Protein 3UFI (pdb70)

B-factor: mean 42.84, std 18.12, range [11.5, 128.94]

Nearest PDB structures (foldseek):
  3ufi-assembly1_A  TM=1.002E+00  e=1.723E-44  Bacteroides ovatus ATCC 8483
  4k4k-assembly1_A  TM=6.662E-01  e=3.323E-13  Bacteroides uniformis ATCC 8492
  4k4k-assembly2_B  TM=6.699E-01  e=1.437E-12  Bacteroides uniformis ATCC 8492

Foldseek 3Di:
DDFFEWEFEFEFAQDPVVRDTDGFQQPDDQFAKKFKAFCDDVVDRDDCLNQQRGGFIWTRHHRRTTHGDDDDPDDSGRADPFTKTKMKMKPDGDDDGRAAPDDRQKAKFAAQVCQDPVVRRLFMWMFMDIRDGGRYYDYTRIFTWEKEEEAPPDDDAKWKKQPQGIWIAGRSPRQFAGDDTDRPDIHDIGGDPDDDTGFGDGTFAFDCMWIWDAVPDIAIDGHGGGIDTQKYHYWYYYCYVPHDIDDDIGGHDDDD

Radius of gyration: 21.35 Å; Cα contacts (8 Å, |Δi|>4): 625; chains: 1; bounding box: 55×63×35 Å

CATH classification: 2.60.40.2620 (+1 more: 2.60.40.2630)

Secondary structure (DSSP, 8-state):
-----EEEEEEEEEETTTTEEEEESS---TT-EEEEEEEEESS-TT-SHHHH-SSEEEEEEETTEEEE---SS---------SEEEEEEEES--S-TTS-STBTTEE----GGGGS---GGG--EEEEEEEEETTSEEEEEEE---B----TT------B-------EEETTT--EE-----TT---------S----B-----B-----EEE-----EEE-----B-TT-B-B--B---S---B----BS-----

Solvent-accessible surface area: 14240 Å² total

Sequence (256 aa):
RAYPIEIYGNINEVVNNVQETRAVVGAAWGSDDRIGVTVEADEDNATANAVDTYINIQYRNETGGSFRVVNEGSTDNNIRLGEGEFTLNNAYYPYQGANGTLPGTEGVIATISGADQTTDDQPQIDFLFAQATGVRRAESPVTFDDFSHTIILFATNNGATLNNVYLSLQLEGSFNVTTGEAVASGATPNSELSDIIAPAEGEETASIILFPQDPEVLLEVRNDETYTQYPVQNLESGHAYPYNVTFEENPATITAEIEDWIVED

Structure (mmCIF, N/CA/C/O backbone):
data_3UFI
#
_entry.id   3UFI
#
_cell.length_a   176.660
_cell.length_b   176.660
_cell.length_c   51.171
_cell.angle_alpha   90.000
_cell.angle_beta   90.000
_cell.angle_gamma   120.000
#
_symmetry.space_group_name_H-M   'P 63'
#
loop_
_entity.id
_entity.type
_entity.pdbx_description
1 polymer 'hypothetical protein BACOVA_04980'
2 non-polymer 'SULFATE ION'
3 non-polymer 'CHLORIDE ION'
4 water water
#
loop_
_atom_site.group_PDB
_atom_site.id
_atom_site.type_symbol
_atom_site.label_atom_id
_atom_site.label_alt_id
_atom_site.label_comp_id
_atom_site.label_asym_id
_atom_site.label_entity_id
_atom_site.label_seq_id
_atom_site.pdbx_PDB_ins_code
_atom_site.Cartn_x
_atom_site.Cartn_y
_atom_site.Cartn_z
_atom_site.occupancy
_atom_site.B_iso_or_equiv
_atom_site.auth_seq_id
_atom_site.auth_comp_id
_atom_site.auth_asym_id
_atom_site.auth_atom_id
_atom_site.pdbx_PDB_model_num
ATOM 1 N N . ARG A 1 10 ? 27.974 96.907 33.114 1.00 79.35 33 ARG A N 1
ATOM 2 C CA . ARG A 1 10 ? 27.260 95.718 32.646 1.00 78.44 33 ARG A CA 1
ATOM 3 C C . ARG A 1 10 ? 27.941 94.391 33.123 1.00 79.97 33 ARG A C 1
ATOM 4 O O . ARG A 1 10 ? 29.057 94.420 33.664 1.00 79.43 33 ARG A O 1
ATOM 12 N N . ALA A 1 11 ? 27.244 93.239 32.928 1.00 73.78 34 ALA A N 1
ATOM 13 C CA . ALA A 1 11 ? 27.739 91.911 33.299 1.00 71.45 34 ALA A CA 1
ATOM 14 C C . ALA A 1 11 ? 28.626 91.336 32.178 1.00 68.67 34 ALA A C 1
ATOM 15 O O . ALA A 1 11 ? 28.175 91.167 31.036 1.00 68.22 34 ALA A O 1
ATOM 17 N N . TYR A 1 12 ? 29.902 91.090 32.514 1.00 59.23 35 TYR A N 1
ATOM 18 C CA . TYR A 1 12 ? 30.905 90.552 31.595 1.00 55.52 35 TYR A CA 1
ATOM 19 C C . TYR A 1 12 ? 30.980 89.054 31.725 1.00 51.88 35 TYR A C 1
ATOM 20 O O . TYR A 1 12 ? 30.985 88.526 32.827 1.00 50.10 35 TYR A O 1
ATOM 40 N N . PRO A 1 14 ? 32.582 85.211 31.510 1.00 37.54 37 PRO A N 1
ATOM 41 C CA . PRO A 1 14 ? 33.916 84.708 31.869 1.00 35.86 37 PRO A CA 1
ATOM 42 C C . PRO A 1 14 ? 34.800 84.437 30.656 1.00 35.88 37 PRO A C 1
ATOM 43 O O . PRO A 1 14 ? 34.316 84.221 29.550 1.00 35.18 37 PRO A O 1
ATOM 47 N N . ILE A 1 15 ? 36.096 84.418 30.879 1.00 30.89 38 ILE A N 1
ATOM 48 C CA . ILE A 1 15 ? 37.036 83.948 29.868 1.00 29.91 38 ILE A CA 1
ATOM 49 C C . ILE A 1 15 ? 36.974 82.404 29.898 1.00 32.49 38 ILE A C 1
ATOM 50 O O . ILE A 1 15 ? 36.589 81.805 30.909 1.00 30.55 38 ILE A O 1
ATOM 55 N N . GLU A 1 16 ? 37.336 81.772 28.797 1.00 30.75 39 GLU A N 1
ATOM 56 C CA . GLU A 1 16 ? 37.330 80.318 28.697 1.00 30.81 39 GLU A CA 1
ATOM 57 C C . GLU A 1 16 ? 38.751 79.877 28.531 1.00 33.30 39 GLU A C 1
ATOM 58 O O . GLU A 1 16 ? 39.441 80.349 27.629 1.00 33.97 39 GLU A O 1
ATOM 64 N N . ILE A 1 17 ? 39.185 78.961 29.363 1.00 28.44 40 ILE A N 1
ATOM 65 C CA . ILE A 1 17 ? 40.581 78.561 29.404 1.00 26.16 40 ILE A CA 1
ATOM 66 C C . ILE A 1 17 ? 40.822 77.144 28.898 1.00 29.76 40 ILE A C 1
ATOM 67 O O . ILE A 1 17 ? 40.101 76.191 29.215 1.00 28.95 40 ILE A O 1
ATOM 72 N N . TYR A 1 18 ? 41.885 77.044 28.097 1.00 25.77 41 TYR A N 1
ATOM 73 C CA . TYR A 1 18 ? 42.449 75.829 27.567 1.00 23.61 41 TYR A CA 1
ATOM 74 C C . TYR A 1 18 ? 43.941 75.811 27.841 1.00 27.57 41 TYR A C 1
ATOM 75 O O . TYR A 1 18 ? 44.544 76.859 28.094 1.00 24.99 41 TYR A O 1
ATOM 84 N N . GLY A 1 19 ? 44.539 74.630 27.715 1.00 25.92 42 GLY A N 1
ATOM 85 C CA . GLY A 1 19 ? 45.964 74.464 27.916 1.00 24.86 42 GLY A CA 1
ATOM 86 C C . GLY A 1 19 ? 46.578 73.403 27.030 1.00 30.02 42 GLY A C 1
ATOM 87 O O . GLY A 1 19 ? 46.022 72.310 26.869 1.00 29.31 42 GLY A O 1
ATOM 88 N N . ASN A 1 20 ? 47.742 73.743 26.457 1.00 26.87 43 ASN A N 1
ATOM 89 C CA . ASN A 1 20 ? 48.635 72.837 25.721 1.00 26.84 43 ASN A CA 1
ATOM 90 C C . ASN A 1 20 ? 49.845 72.597 26.584 1.00 30.61 43 ASN A C 1
ATOM 91 O O . ASN A 1 20 ? 50.218 73.479 27.360 1.00 31.05 43 ASN A O 1
ATOM 96 N N . ILE A 1 21 ? 50.479 71.444 26.459 1.00 28.22 44 ILE A N 1
ATOM 97 C CA . ILE A 1 21 ? 51.756 71.187 27.140 1.00 27.17 44 ILE A CA 1
ATOM 98 C C . ILE A 1 21 ? 52.785 70.914 26.058 1.00 30.33 44 ILE A C 1
ATOM 99 O O . ILE A 1 21 ? 52.490 70.142 25.150 1.00 28.65 44 ILE A O 1
ATOM 104 N N . ASN A 1 22 ? 53.973 71.553 26.121 1.00 29.04 45 ASN A N 1
ATOM 105 C CA . ASN A 1 22 ? 55.026 71.273 25.126 1.00 29.66 45 ASN A CA 1
ATOM 106 C C . ASN A 1 22 ? 55.835 70.092 25.579 1.00 34.02 45 ASN A C 1
ATOM 107 O O . ASN A 1 22 ? 56.486 70.144 26.626 1.00 32.98 45 ASN A O 1
ATOM 112 N N . GLU A 1 23 ? 55.760 69.006 24.816 1.00 31.62 46 GLU A N 1
ATOM 113 C CA . GLU A 1 23 ? 56.488 67.792 25.147 1.00 30.94 46 GLU A CA 1
ATOM 114 C C . GLU A 1 23 ? 56.591 66.869 23.957 1.00 35.19 46 GLU A C 1
ATOM 115 O O . GLU A 1 23 ? 55.881 67.026 22.963 1.00 34.44 46 GLU A O 1
ATOM 121 N N . VAL A 1 24 ? 57.491 65.894 24.072 1.00 35.53 47 VAL A N 1
ATOM 122 C CA . VAL A 1 24 ? 57.706 64.887 23.040 1.00 37.08 47 VAL A CA 1
ATOM 123 C C . VAL A 1 24 ? 56.528 63.929 23.051 1.00 44.68 47 VAL A C 1
ATOM 124 O O . VAL A 1 24 ? 56.159 63.368 24.084 1.00 42.38 47 VAL A O 1
ATOM 128 N N . VAL A 1 25 ? 55.922 63.792 21.886 1.00 47.23 48 VAL A N 1
ATOM 129 C CA . VAL A 1 25 ? 54.850 62.849 21.611 1.00 50.21 48 VAL A CA 1
ATOM 130 C C . VAL A 1 25 ? 55.570 61.632 21.006 1.00 59.74 48 VAL A C 1
ATOM 131 O O . VAL A 1 25 ? 56.150 61.733 19.911 1.00 60.06 48 VAL A O 1
ATOM 135 N N . ASN A 1 26 ? 55.638 60.532 21.772 1.00 58.36 49 ASN A N 1
ATOM 136 C CA . ASN A 1 26 ? 56.398 59.335 21.400 1.00 60.10 49 ASN A CA 1
ATOM 137 C C . ASN A 1 26 ? 55.890 58.669 20.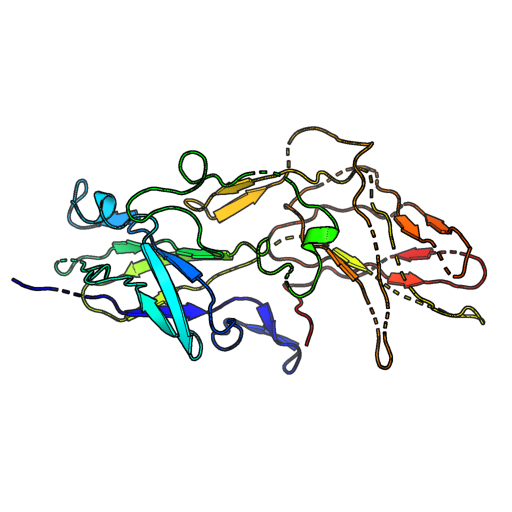104 1.00 66.72 49 ASN A C 1
ATOM 138 O O . ASN A 1 26 ? 56.722 58.250 19.289 1.00 67.11 49 ASN A O 1
ATOM 143 N N . ASN A 1 27 ? 54.551 58.632 19.885 1.00 6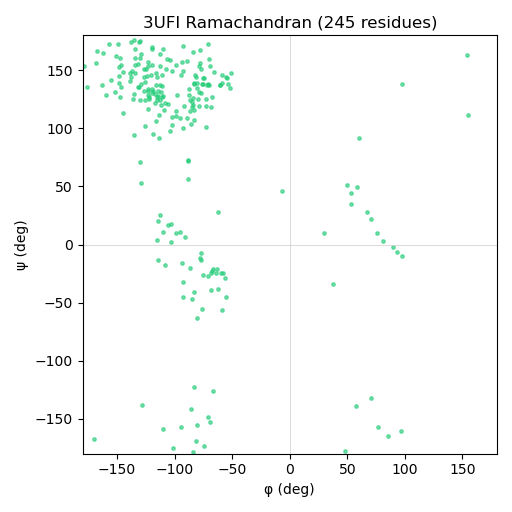3.71 50 ASN A N 1
ATOM 144 C CA . ASN A 1 27 ? 53.977 58.002 18.694 1.00 65.27 50 ASN A CA 1
ATOM 145 C C . ASN A 1 27 ? 54.342 58.755 17.373 1.00 69.17 50 ASN A C 1
ATOM 146 O O . ASN A 1 27 ? 54.294 58.133 16.311 1.00 70.83 50 ASN A O 1
ATOM 151 N N . VAL A 1 28 ? 54.733 60.055 17.442 1.00 63.02 51 VAL A N 1
ATOM 152 C CA . VAL A 1 28 ? 55.136 60.826 16.254 1.00 62.82 51 VAL A CA 1
ATOM 153 C C . VAL A 1 28 ? 56.632 61.207 16.327 1.00 65.13 51 VAL A C 1
ATOM 154 O O . VAL A 1 28 ? 57.197 61.618 15.310 1.00 65.81 51 VAL A O 1
ATOM 158 N N . GLN A 1 29 ? 57.263 61.053 17.511 1.00 60.01 52 GLN A N 1
ATOM 159 C CA . GLN A 1 29 ? 58.692 61.322 17.773 1.00 59.30 52 GLN A CA 1
ATOM 160 C C . GLN A 1 29 ? 59.049 62.785 17.449 1.00 59.88 52 GLN A C 1
ATOM 161 O O . GLN A 1 29 ? 60.022 63.072 16.742 1.00 60.84 52 GLN A O 1
ATOM 167 N N . GLU A 1 30 ? 58.241 63.703 17.980 1.00 52.22 53 GLU A N 1
ATOM 168 C CA . GLU A 1 30 ? 58.372 65.142 17.765 1.00 49.51 53 GLU A CA 1
ATOM 169 C C . GLU A 1 30 ? 57.904 65.944 18.979 1.00 43.72 53 GLU A C 1
ATOM 170 O O . GLU A 1 30 ? 56.931 65.552 19.631 1.00 40.08 53 GLU A O 1
ATOM 176 N N . THR A 1 31 ? 58.574 67.081 19.249 1.00 36.83 54 THR A N 1
ATOM 177 C CA . THR A 1 31 ? 58.171 68.000 20.305 1.00 35.66 54 THR A CA 1
ATOM 178 C C . THR A 1 31 ? 56.994 68.827 19.773 1.00 37.64 54 THR A C 1
ATOM 179 O O . THR A 1 31 ? 57.124 69.523 18.762 1.00 37.01 54 THR A O 1
ATOM 183 N N . ARG A 1 32 ? 55.845 68.708 20.442 1.00 31.87 55 ARG A N 1
ATOM 184 C CA . ARG A 1 32 ? 54.611 69.369 20.030 1.00 31.60 55 ARG A CA 1
ATOM 185 C C . ARG A 1 32 ? 53.893 70.028 21.194 1.00 34.06 55 ARG A C 1
ATOM 186 O O . ARG A 1 32 ? 54.116 69.652 22.350 1.00 31.13 55 ARG A O 1
ATOM 194 N N . ALA A 1 33 ? 52.991 70.986 20.878 1.00 31.41 56 ALA A N 1
ATOM 195 C CA . ALA A 1 33 ? 52.060 71.572 21.841 1.00 30.08 56 ALA A CA 1
ATOM 196 C C . ALA A 1 33 ? 50.921 70.580 21.831 1.00 33.59 56 ALA A C 1
ATOM 197 O O . ALA A 1 33 ? 50.371 70.304 20.761 1.00 33.35 56 ALA A O 1
ATOM 199 N N . VAL A 1 34 ? 50.621 69.973 22.972 1.00 30.14 57 VAL A N 1
ATOM 200 C CA A VAL A 1 34 ? 49.584 68.955 23.006 0.50 30.37 57 VAL A CA 1
ATOM 201 C CA B VAL A 1 34 ? 49.609 68.921 23.039 0.50 31.09 57 VAL A CA 1
ATOM 202 C C . VAL A 1 34 ? 48.645 69.189 24.202 1.00 34.88 57 VAL A C 1
ATOM 203 O O . VAL A 1 34 ? 49.076 69.431 25.338 1.00 32.93 57 VAL A O 1
ATOM 210 N N . GLY A 1 35 ? 47.359 69.171 23.897 1.00 35.62 58 GLY A N 1
ATOM 211 C CA . GLY A 1 35 ? 46.324 69.395 24.890 1.00 37.27 58 GLY A CA 1
ATOM 212 C C . GLY A 1 35 ? 45.628 68.130 25.326 1.00 47.13 58 GLY A C 1
ATOM 213 O O . GLY A 1 35 ? 44.707 68.197 26.134 1.00 49.07 58 GLY A O 1
ATOM 214 N N . ALA A 1 36 ? 46.047 66.973 24.805 1.00 46.14 59 ALA A N 1
ATOM 215 C CA . ALA A 1 36 ? 45.385 65.718 25.126 1.00 47.13 59 ALA A CA 1
ATOM 216 C C . ALA A 1 36 ? 46.212 64.857 26.100 1.00 52.51 59 ALA A C 1
ATOM 217 O O . ALA A 1 36 ? 45.877 63.693 26.303 1.00 55.40 59 ALA A O 1
ATOM 219 N N . ALA A 1 37 ? 47.210 65.459 26.782 1.00 46.46 60 ALA A N 1
ATOM 220 C CA . ALA A 1 37 ? 48.097 64.801 27.747 1.00 44.51 60 ALA A CA 1
ATOM 221 C C . ALA A 1 37 ? 47.891 65.296 29.205 1.00 45.46 60 ALA A C 1
ATOM 222 O O . ALA A 1 37 ? 48.830 65.239 30.004 1.00 45.71 60 ALA A O 1
ATOM 224 N N . TRP A 1 38 ? 46.697 65.812 29.543 1.00 37.44 61 TRP A N 1
ATOM 225 C CA . TRP A 1 38 ? 46.398 66.233 30.916 1.00 34.28 61 TRP A CA 1
ATOM 226 C C . TRP A 1 38 ? 45.760 65.066 31.647 1.00 39.12 61 TRP A C 1
ATOM 227 O O . TRP A 1 38 ? 45.022 64.299 31.022 1.00 39.82 61 TRP A O 1
ATOM 238 N N . GLY A 1 39 ? 45.973 64.978 32.958 1.00 35.49 62 GLY A N 1
ATOM 239 C CA . GLY A 1 39 ? 45.271 64.021 33.806 1.00 35.60 62 GLY A CA 1
ATOM 240 C C . GLY A 1 39 ? 43.875 64.571 34.043 1.00 42.59 62 GLY A C 1
ATOM 241 O O . GLY A 1 39 ? 43.686 65.796 34.055 1.00 41.68 62 GLY A O 1
ATOM 242 N N . SER A 1 40 ? 42.894 63.690 34.247 1.00 42.26 63 SER A N 1
ATOM 243 C CA . SER A 1 40 ? 41.488 64.058 34.429 1.00 44.98 63 SER A CA 1
ATOM 244 C C . SER A 1 40 ? 41.182 65.058 35.589 1.00 50.62 63 SER A C 1
ATOM 245 O O . SER A 1 40 ? 40.190 65.790 35.508 1.00 52.38 63 SER A O 1
ATOM 248 N N . ASP A 1 41 ? 41.971 65.079 36.651 1.00 43.87 64 ASP A N 1
ATOM 249 C CA . ASP A 1 41 ? 41.643 66.004 37.745 1.00 42.83 64 ASP A CA 1
ATOM 250 C C . ASP A 1 41 ? 42.739 67.089 37.905 1.00 41.09 64 ASP A C 1
ATOM 251 O O . ASP A 1 41 ? 42.847 67.683 38.974 1.00 41.53 64 ASP A O 1
ATOM 256 N N . ASP A 1 42 ? 43.561 67.327 36.858 1.00 31.81 65 ASP A N 1
ATOM 257 C CA . ASP A 1 42 ? 44.677 68.282 36.919 1.00 29.20 65 ASP A CA 1
ATOM 258 C C . ASP A 1 42 ? 44.192 69.701 37.211 1.00 30.44 65 ASP A C 1
ATOM 259 O O . ASP A 1 42 ? 43.190 70.150 36.655 1.00 26.92 65 ASP A O 1
ATOM 264 N N . ARG A 1 43 ? 44.922 70.385 38.096 1.00 27.53 66 ARG A N 1
ATOM 265 C CA . ARG A 1 43 ? 44.594 71.714 38.575 1.00 26.60 66 ARG A CA 1
ATOM 266 C C . ARG A 1 43 ? 45.667 72.709 38.245 1.00 28.92 66 ARG A C 1
ATOM 267 O O . ARG A 1 43 ? 46.842 72.469 38.502 1.00 26.57 66 ARG A O 1
ATOM 275 N N . ILE A 1 44 ? 45.244 73.878 37.736 1.00 26.40 67 ILE A N 1
ATOM 276 C CA . ILE A 1 44 ? 46.155 74.976 37.412 1.00 24.68 67 ILE A CA 1
ATOM 277 C C . ILE A 1 44 ? 45.727 76.239 38.189 1.00 28.75 67 ILE A C 1
ATOM 278 O O . ILE A 1 44 ? 44.572 76.355 38.587 1.00 27.89 67 ILE A O 1
ATOM 283 N N . GLY A 1 45 ? 46.667 77.152 38.396 1.00 26.63 68 GLY A N 1
ATOM 284 C CA . GLY A 1 45 ? 46.409 78.447 39.008 1.00 27.26 68 GLY A CA 1
ATOM 285 C C . GLY A 1 45 ? 46.583 79.499 37.942 1.00 30.42 68 GLY A C 1
ATOM 286 O O . GLY A 1 45 ? 47.591 79.473 37.247 1.00 29.17 68 GLY A O 1
ATOM 287 N N . VAL A 1 46 ? 45.585 80.375 37.749 1.00 27.53 69 VAL A N 1
ATOM 288 C CA . VAL A 1 46 ? 45.560 81.426 36.703 1.00 25.76 69 VAL A CA 1
ATOM 289 C C . VAL A 1 46 ? 45.580 82.822 37.359 1.00 30.96 69 VAL A C 1
ATOM 290 O O . VAL A 1 46 ? 44.791 83.120 38.259 1.00 28.41 69 VAL A O 1
ATOM 294 N N . THR A 1 47 ? 46.530 83.661 36.920 1.00 29.99 70 THR A N 1
ATOM 295 C CA . THR A 1 47 ? 46.716 85.005 37.434 1.00 29.77 70 THR A CA 1
ATOM 296 C C . THR A 1 47 ? 46.623 86.033 36.294 1.00 33.40 70 THR A C 1
ATOM 297 O O . THR A 1 47 ? 47.274 85.868 35.260 1.00 31.84 70 THR A O 1
ATOM 301 N N . VAL A 1 48 ? 45.870 87.117 36.532 1.00 30.60 71 VAL A N 1
ATOM 302 C CA . VAL A 1 48 ? 45.791 88.279 35.642 1.00 30.89 71 VAL A CA 1
ATOM 303 C C . VAL A 1 48 ? 46.960 89.170 36.056 1.00 38.17 71 VAL A C 1
ATOM 304 O O . VAL A 1 48 ? 46.951 89.740 37.148 1.00 36.21 71 VAL A O 1
ATOM 308 N N . GLU A 1 49 ? 48.017 89.155 35.238 1.00 40.05 72 GLU A N 1
ATOM 309 C CA . GLU A 1 49 ? 49.278 89.851 35.482 1.00 44.01 72 GLU A CA 1
ATOM 310 C C . GLU A 1 49 ? 49.148 91.340 35.206 1.00 54.34 72 GLU A C 1
ATOM 311 O O . GLU A 1 49 ? 49.433 92.156 36.079 1.00 56.37 72 GLU A O 1
ATOM 317 N N . ALA A 1 50 ? 48.721 91.680 33.995 1.00 53.92 73 ALA A N 1
ATOM 318 C CA . ALA A 1 50 ? 48.591 93.046 33.518 1.00 55.20 73 ALA A CA 1
ATOM 319 C C . ALA A 1 50 ? 47.316 93.250 32.737 1.00 60.16 73 ALA A C 1
ATOM 320 O O . ALA A 1 50 ? 46.854 92.355 32.035 1.00 55.53 73 ALA A O 1
ATOM 322 N N . ASP A 1 51 ? 46.752 94.452 32.916 1.00 62.50 74 ASP A N 1
ATOM 323 C CA . ASP A 1 51 ? 45.605 95.057 32.262 1.00 65.01 74 ASP A CA 1
ATOM 324 C C . ASP A 1 51 ? 46.210 96.250 31.542 1.00 74.90 74 ASP A C 1
ATOM 325 O O . ASP A 1 51 ? 46.665 97.191 32.200 1.00 74.72 74 ASP A O 1
ATOM 330 N N . GLU A 1 52 ? 46.331 96.166 30.207 1.00 76.27 75 GLU A N 1
ATOM 331 C CA . GLU A 1 52 ? 46.984 97.200 29.397 1.00 79.01 75 GLU A CA 1
ATOM 332 C C . GLU A 1 52 ? 46.204 98.529 29.367 1.00 88.58 75 GLU A C 1
ATOM 333 O O . GLU A 1 52 ? 46.822 99.573 29.152 1.00 89.52 75 GLU A O 1
ATOM 339 N N . ASP A 1 53 ? 44.882 98.502 29.626 1.00 88.31 76 ASP A N 1
ATOM 340 C CA . ASP A 1 53 ? 44.057 99.713 29.639 1.00 90.88 76 ASP A CA 1
ATOM 341 C C . ASP A 1 53 ? 44.103 100.425 31.011 1.00 99.59 76 ASP A C 1
ATOM 342 O O . ASP A 1 53 ? 44.285 101.646 31.048 1.00 100.55 76 ASP A O 1
ATOM 347 N N . ASN A 1 54 ? 43.947 99.671 32.123 1.00 98.33 77 ASN A N 1
ATOM 348 C CA . ASN A 1 54 ? 43.986 100.216 33.488 1.00 99.84 77 ASN A CA 1
ATOM 349 C C . ASN A 1 54 ? 45.218 99.666 34.227 1.00 106.32 77 ASN A C 1
ATOM 350 O O . ASN A 1 54 ? 45.286 98.467 34.511 1.00 105.15 77 ASN A O 1
ATOM 355 N N . ALA A 1 55 ? 46.196 100.545 34.519 1.00 105.70 78 ALA A N 1
ATOM 356 C CA . ALA A 1 55 ? 47.454 100.189 35.190 1.00 106.07 78 ALA A CA 1
ATOM 357 C C . ALA A 1 55 ? 47.264 99.769 36.669 1.00 110.63 78 ALA A C 1
ATOM 358 O O . ALA A 1 55 ? 48.113 99.040 37.200 1.00 110.25 78 ALA A O 1
ATOM 360 N N . THR A 1 56 ? 46.168 100.230 37.327 1.00 107.10 79 THR A N 1
ATOM 361 C CA . THR A 1 56 ? 45.858 99.938 38.740 1.00 106.39 79 THR A CA 1
ATOM 362 C C . THR A 1 56 ? 44.398 99.404 38.893 1.00 107.88 79 THR A C 1
ATOM 363 O O . THR A 1 56 ? 43.623 99.913 39.715 1.00 108.92 79 THR A O 1
ATOM 367 N N . ALA A 1 57 ? 44.045 98.359 38.114 1.00 100.27 80 ALA A N 1
ATOM 368 C CA . ALA A 1 57 ? 42.704 97.761 38.106 1.00 97.99 80 ALA A CA 1
ATOM 369 C C . ALA A 1 57 ? 42.489 96.710 39.221 1.00 96.80 80 ALA A C 1
ATOM 370 O O . ALA A 1 57 ? 43.450 96.242 39.846 1.00 95.62 80 ALA A O 1
ATOM 372 N N . ASN A 1 58 ? 41.199 96.347 39.446 1.00 89.58 81 ASN A N 1
ATOM 373 C CA . ASN A 1 58 ? 40.740 95.348 40.417 1.00 86.83 81 ASN A CA 1
ATOM 374 C C . ASN A 1 58 ? 41.006 93.909 39.925 1.00 83.38 81 ASN A C 1
ATOM 375 O O . ASN A 1 58 ? 41.145 93.016 40.759 1.00 83.04 81 ASN A O 1
ATOM 377 N N . ALA A 1 59 ? 41.084 93.688 38.585 1.00 73.72 82 ALA A N 1
ATOM 378 C CA . ALA A 1 59 ? 41.368 92.383 37.972 1.00 69.86 82 ALA A CA 1
ATOM 379 C C . ALA A 1 59 ? 42.723 91.835 38.443 1.00 68.78 82 ALA A C 1
ATOM 380 O O . ALA A 1 59 ? 42.776 90.749 39.023 1.00 65.47 82 ALA A O 1
ATOM 382 N N . VAL A 1 60 ? 43.801 92.626 38.240 1.00 64.66 83 VAL A N 1
ATOM 383 C CA . VAL A 1 60 ? 45.192 92.320 38.616 1.00 63.28 83 VAL A CA 1
ATOM 384 C C . VAL A 1 60 ? 45.273 92.058 40.155 1.00 63.19 83 VAL A C 1
ATOM 385 O O . VAL A 1 60 ? 46.140 91.298 40.584 1.00 62.09 83 VAL A O 1
ATOM 389 N N . ASP A 1 61 ? 44.320 92.614 40.952 1.00 57.15 84 ASP A N 1
ATOM 390 C CA . ASP A 1 61 ? 44.257 92.459 42.410 1.00 55.72 84 ASP A CA 1
ATOM 391 C C . ASP A 1 61 ? 43.375 91.285 42.887 1.00 52.83 84 ASP A C 1
ATOM 392 O O . ASP A 1 61 ? 43.670 90.735 43.943 1.00 52.33 84 ASP A O 1
ATOM 397 N N . THR A 1 62 ? 42.289 90.937 42.167 1.00 45.13 85 THR A N 1
ATOM 398 C CA . THR A 1 62 ? 41.352 89.869 42.569 1.00 43.04 85 THR A CA 1
ATOM 399 C C . THR A 1 62 ? 41.726 88.512 41.966 1.00 40.78 85 THR A C 1
ATOM 400 O O . THR A 1 62 ? 41.660 87.482 42.645 1.00 38.58 85 THR A O 1
ATOM 404 N N . TYR A 1 63 ? 42.045 88.523 40.665 1.00 34.63 86 TYR A N 1
ATOM 405 C CA . TYR A 1 63 ? 42.288 87.339 39.866 1.00 31.57 86 TYR A CA 1
ATOM 406 C C . TYR A 1 63 ? 43.753 86.923 39.924 1.00 34.85 86 TYR A C 1
ATOM 407 O O . TYR A 1 63 ? 44.525 87.065 38.967 1.00 32.90 86 TYR A O 1
ATOM 416 N N . ILE A 1 64 ? 44.112 86.398 41.097 1.00 30.30 87 ILE A N 1
ATOM 417 C CA . ILE 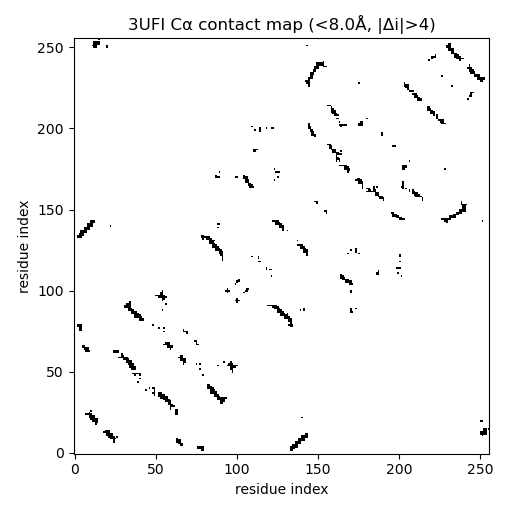A 1 64 ? 45.435 85.889 41.410 1.00 29.47 87 ILE A CA 1
ATOM 418 C C . ILE A 1 64 ? 45.296 84.432 41.850 1.00 31.80 87 ILE A C 1
ATOM 419 O O . ILE A 1 64 ? 44.479 84.159 42.721 1.00 32.51 87 ILE A O 1
ATOM 424 N N . ASN A 1 65 ? 46.070 83.499 41.248 1.00 27.39 88 ASN A N 1
ATOM 425 C CA . ASN A 1 65 ? 46.068 82.089 41.650 1.00 26.62 88 ASN A CA 1
ATOM 426 C C . ASN A 1 65 ? 44.623 81.517 41.742 1.00 28.67 88 ASN A C 1
ATOM 427 O O . ASN A 1 65 ? 44.240 80.914 42.739 1.00 26.14 88 ASN A O 1
ATOM 432 N N . ILE A 1 66 ? 43.840 81.704 40.688 1.00 26.80 89 ILE A N 1
ATOM 433 C CA . ILE A 1 66 ? 42.469 81.201 40.631 1.00 26.16 89 ILE A CA 1
ATOM 434 C C . ILE A 1 66 ? 42.565 79.764 40.170 1.00 28.91 89 ILE A C 1
ATOM 435 O O . ILE A 1 66 ? 43.166 79.518 39.139 1.00 27.25 89 ILE A O 1
ATOM 440 N N . GLN A 1 67 ? 41.982 78.822 40.928 1.00 26.87 90 GLN A N 1
ATOM 441 C CA . GLN A 1 67 ? 42.059 77.409 40.570 1.00 25.82 90 GLN A CA 1
ATOM 442 C C . GLN A 1 67 ? 41.070 77.033 39.458 1.00 28.66 90 GLN A C 1
ATOM 443 O O . GLN A 1 67 ? 39.901 77.368 39.542 1.00 27.69 90 GLN A O 1
ATOM 449 N N . TYR A 1 68 ? 41.574 76.328 38.435 1.00 25.61 91 TYR A N 1
ATOM 450 C CA . TYR A 1 68 ? 40.848 75.744 37.306 1.00 24.25 91 TYR A CA 1
ATOM 451 C C . TYR A 1 68 ? 41.166 74.248 37.289 1.00 29.01 91 TYR A C 1
ATOM 452 O O . TYR A 1 68 ? 42.259 73.844 37.683 1.00 26.04 91 TYR A O 1
ATOM 461 N N . ARG A 1 69 ? 40.190 73.427 36.904 1.00 28.67 92 ARG A N 1
ATOM 462 C CA . ARG A 1 69 ? 40.364 71.978 36.831 1.00 29.13 92 ARG A CA 1
ATOM 463 C C . ARG A 1 69 ? 40.229 71.530 35.376 1.00 33.04 92 ARG A C 1
ATOM 464 O O . ARG A 1 69 ? 39.373 72.034 34.661 1.00 31.90 92 ARG A O 1
ATOM 472 N N . ASN A 1 70 ? 41.013 70.531 34.965 1.00 31.75 93 ASN A N 1
ATOM 473 C CA . ASN A 1 70 ? 40.890 69.958 33.631 1.00 32.23 93 ASN A CA 1
ATOM 474 C C . ASN A 1 70 ? 39.563 69.202 33.532 1.00 38.66 93 ASN A C 1
ATOM 475 O O . ASN A 1 70 ? 39.328 68.309 34.328 1.00 39.05 93 ASN A O 1
ATOM 480 N N . GLU A 1 71 ? 38.669 69.625 32.626 1.00 37.71 94 GLU A N 1
ATOM 481 C CA . GLU A 1 71 ? 37.366 68.998 32.403 1.00 40.32 94 GLU A CA 1
ATOM 482 C C . GLU A 1 71 ? 37.575 67.772 31.511 1.00 50.22 94 GLU A C 1
ATOM 483 O O . GLU A 1 71 ? 37.389 66.640 31.954 1.00 50.95 94 GLU A O 1
ATOM 489 N N . THR A 1 72 ? 38.048 67.998 30.284 1.00 50.94 95 THR A N 1
ATOM 490 C CA . THR A 1 72 ? 38.381 66.955 29.299 1.00 51.74 95 THR A CA 1
ATOM 491 C C . THR A 1 72 ? 39.273 67.571 28.220 1.00 53.82 95 THR A C 1
ATOM 492 O O . THR A 1 72 ? 39.016 68.683 27.758 1.00 52.56 95 THR A O 1
ATOM 496 N N . GLY A 1 73 ? 40.302 66.839 27.832 1.00 50.19 96 GLY A N 1
ATOM 497 C CA . GLY A 1 73 ? 41.247 67.310 26.832 1.00 49.50 96 GLY A CA 1
ATOM 498 C C . GLY A 1 73 ? 42.063 68.412 27.443 1.00 50.17 96 GLY A C 1
ATOM 499 O O . GLY A 1 73 ? 42.520 68.265 28.565 1.00 50.37 96 GLY A O 1
ATOM 500 N N . GLY A 1 74 ? 42.221 69.524 26.748 1.00 44.23 97 GLY A N 1
ATOM 501 C CA . GLY A 1 74 ? 42.943 70.646 27.346 1.00 40.77 97 GLY A CA 1
ATOM 502 C C . GLY A 1 74 ? 42.002 71.736 27.811 1.00 35.30 97 GLY A C 1
ATOM 503 O O . GLY A 1 74 ? 42.420 72.867 27.984 1.00 31.23 97 GLY A O 1
ATOM 504 N N . SER A 1 75 ? 40.717 71.411 27.957 1.00 31.16 98 SER A N 1
ATOM 505 C CA . SER A 1 75 ? 39.672 72.328 28.370 1.00 30.99 98 SER A CA 1
ATOM 506 C C . SER A 1 75 ? 39.572 72.399 29.899 1.00 32.61 98 SER A C 1
ATOM 507 O O . SER A 1 75 ? 39.376 71.374 30.545 1.00 31.73 98 SER A O 1
ATOM 510 N N . PHE A 1 76 ? 39.677 73.611 30.464 1.00 28.65 99 PHE A N 1
ATOM 511 C CA . PHE A 1 76 ? 39.634 73.830 31.907 1.00 27.37 99 PHE A CA 1
ATOM 512 C C . PHE A 1 76 ? 38.375 74.544 32.330 1.00 33.24 99 PHE A C 1
ATOM 513 O O . PHE A 1 76 ? 37.857 75.397 31.608 1.00 34.21 99 PHE A O 1
ATOM 521 N N . ARG A 1 77 ? 37.882 74.204 33.518 1.00 29.33 100 ARG A N 1
ATOM 522 C CA . ARG A 1 77 ? 36.706 74.861 34.096 1.00 28.99 100 ARG A CA 1
ATOM 523 C C . ARG A 1 77 ? 37.080 75.354 35.457 1.00 30.89 100 ARG A C 1
ATOM 524 O O . ARG A 1 77 ? 37.798 74.660 36.164 1.00 31.49 100 ARG A O 1
ATOM 532 N N . VAL A 1 78 ? 36.627 76.548 35.834 1.00 27.95 101 VAL A N 1
ATOM 533 C CA . VAL A 1 78 ? 36.957 77.092 37.151 1.00 28.11 101 VAL A CA 1
ATOM 534 C C . VAL A 1 78 ? 36.454 76.147 38.272 1.00 31.94 101 VAL A C 1
ATOM 535 O O . VAL A 1 78 ? 35.424 75.486 38.123 1.00 33.90 101 VAL A O 1
ATOM 539 N N . VAL A 1 79 ? 37.196 76.075 39.368 1.00 27.17 102 VAL A N 1
ATOM 540 C CA . VAL A 1 79 ? 36.775 75.269 40.517 1.00 27.35 102 VAL A CA 1
ATOM 541 C C . VAL A 1 79 ? 35.839 76.119 41.368 1.00 34.54 102 VAL A C 1
ATOM 542 O O . VAL A 1 79 ? 36.194 77.229 41.794 1.00 33.33 102 VAL A O 1
ATOM 546 N N . ASN A 1 80 ? 34.628 75.593 41.573 1.00 36.24 103 ASN A N 1
ATOM 547 C CA . ASN A 1 80 ? 33.597 76.189 42.407 1.00 39.04 103 ASN A CA 1
ATOM 548 C C . ASN A 1 80 ? 33.134 75.194 43.448 1.00 50.17 103 ASN A C 1
ATOM 549 O O . ASN A 1 80 ? 32.394 74.273 43.118 1.00 52.17 103 ASN A O 1
ATOM 554 N N . GLU A 1 81 ? 33.598 75.337 44.683 1.00 50.68 104 GLU A N 1
ATOM 555 C CA . GLU A 1 81 ? 33.133 74.493 45.790 1.00 53.27 104 GLU A CA 1
ATOM 556 C C . GLU A 1 81 ? 32.078 75.286 46.509 1.00 60.54 104 GLU A C 1
ATOM 557 O O . GLU A 1 81 ? 32.281 76.469 46.801 1.00 62.04 104 GLU A O 1
ATOM 563 N N . GLY A 1 82 ? 30.930 74.669 46.722 1.00 57.80 105 GLY A N 1
ATOM 564 C CA . GLY A 1 82 ? 29.808 75.352 47.348 1.00 57.85 105 GLY A CA 1
ATOM 565 C C . GLY A 1 82 ? 29.146 76.269 46.350 1.00 60.52 105 GLY A C 1
ATOM 566 O O . GLY A 1 82 ? 29.301 76.076 45.141 1.00 60.09 105 GLY A O 1
ATOM 567 N N . SER A 1 83 ? 28.436 77.294 46.847 1.00 56.39 106 SER A N 1
ATOM 568 C CA . SER A 1 83 ? 27.705 78.244 46.008 1.00 55.21 106 SER A CA 1
ATOM 569 C C . SER A 1 83 ? 28.591 79.431 45.580 1.00 54.01 106 SER A C 1
ATOM 570 O O . SER A 1 83 ? 28.254 80.586 45.824 1.00 57.48 106 SER A O 1
ATOM 573 N N . THR A 1 84 ? 29.708 79.158 44.938 1.00 44.41 107 THR A N 1
ATOM 574 C CA . THR A 1 84 ? 30.583 80.236 44.487 1.00 40.77 107 THR A CA 1
ATOM 575 C C . THR A 1 84 ? 30.603 80.296 42.976 1.00 39.67 107 THR A C 1
ATOM 576 O O . THR A 1 84 ? 30.198 79.341 42.308 1.00 38.29 107 THR A O 1
ATOM 580 N N . ASP A 1 85 ? 31.079 81.419 42.446 1.00 34.25 108 ASP A N 1
ATOM 581 C CA . ASP A 1 85 ? 31.361 81.608 41.028 1.00 31.82 108 ASP A CA 1
ATOM 582 C C . ASP A 1 85 ? 32.706 82.287 40.959 1.00 33.07 108 ASP A C 1
ATOM 583 O O . ASP A 1 85 ? 32.791 83.516 41.060 1.00 32.07 108 ASP A O 1
ATOM 588 N N . ASN A 1 86 ? 33.758 81.474 40.812 1.00 28.41 109 ASN A N 1
ATOM 589 C CA . ASN A 1 86 ? 35.142 81.921 40.835 1.00 27.92 109 ASN A CA 1
ATOM 590 C C . ASN A 1 86 ? 35.709 82.289 39.470 1.00 31.80 109 ASN A C 1
ATOM 591 O O . ASN A 1 86 ? 36.899 82.617 39.380 1.00 29.91 109 ASN A O 1
ATOM 596 N N . ASN A 1 87 ? 34.869 82.298 38.431 1.00 29.43 110 ASN A N 1
ATOM 597 C CA . ASN A 1 87 ? 35.290 82.637 37.069 1.00 30.21 110 ASN A CA 1
ATOM 598 C C . ASN A 1 87 ? 35.960 83.997 36.975 1.00 33.31 110 ASN A C 1
ATOM 599 O O . ASN A 1 87 ? 35.562 84.935 37.663 1.00 32.14 110 ASN A O 1
ATOM 604 N N . ILE A 1 88 ? 36.972 84.090 36.103 1.00 31.04 111 ILE A N 1
ATOM 605 C CA . ILE A 1 88 ? 37.684 85.333 35.809 1.00 30.32 111 ILE A CA 1
ATOM 606 C C . ILE A 1 88 ? 36.859 86.072 34.777 1.00 34.90 111 ILE A C 1
ATOM 607 O O . ILE A 1 88 ? 36.667 85.569 33.665 1.00 33.81 111 ILE A O 1
ATOM 612 N N . ARG A 1 89 ? 36.344 87.246 35.161 1.00 32.95 112 ARG A N 1
ATOM 613 C CA . ARG A 1 89 ? 35.549 88.073 34.264 1.00 34.00 112 ARG A CA 1
ATOM 614 C C . ARG A 1 89 ? 36.298 89.362 33.965 1.00 38.79 112 ARG A C 1
ATOM 615 O O . ARG A 1 89 ? 36.196 90.341 34.707 1.00 39.32 112 ARG A O 1
ATOM 623 N N . LEU A 1 90 ? 37.075 89.345 32.882 1.00 35.91 113 LEU A N 1
ATOM 624 C CA . LEU A 1 90 ? 37.814 90.515 32.415 1.00 35.56 113 LEU A CA 1
ATOM 625 C C . LEU A 1 90 ? 36.835 91.490 31.776 1.00 41.42 113 LEU A C 1
ATOM 626 O O . LEU A 1 90 ? 35.806 91.069 31.232 1.00 38.96 113 LEU A O 1
ATOM 642 N N . GLY A 1 92 ? 36.197 95.316 29.472 1.00 44.15 115 GLY A N 1
ATOM 643 C CA . GLY A 1 92 ? 36.715 96.228 28.463 1.00 44.37 115 GLY A CA 1
ATOM 644 C C . GLY A 1 92 ? 37.174 95.538 27.200 1.00 48.06 115 GLY A C 1
ATOM 645 O O . GLY A 1 92 ? 37.083 94.315 27.077 1.00 47.31 115 GLY A O 1
ATOM 646 N N . GLU A 1 93 ? 37.706 96.334 26.269 1.00 44.71 116 GLU A N 1
ATOM 647 C CA . GLU A 1 93 ? 38.131 95.889 24.950 1.00 44.36 116 GLU A CA 1
ATOM 648 C C . GLU A 1 93 ? 39.648 95.918 24.801 1.00 47.55 116 GLU A C 1
ATOM 649 O O . GLU A 1 93 ? 40.155 95.740 23.696 1.00 49.17 116 GLU A O 1
ATOM 655 N N . GLY A 1 94 ? 40.357 96.111 25.903 1.00 42.53 117 GLY A N 1
ATOM 656 C CA . GLY A 1 94 ? 41.813 96.113 25.903 1.00 41.78 117 GLY A CA 1
ATOM 657 C C . GLY A 1 94 ? 42.408 94.718 26.009 1.00 43.69 117 GLY A C 1
ATOM 658 O O . GLY A 1 94 ? 41.682 93.715 26.047 1.00 41.54 117 GLY A O 1
ATOM 659 N N . GLU A 1 95 ? 43.743 94.659 26.036 1.00 39.27 118 GLU A N 1
ATOM 660 C CA . GLU A 1 95 ? 44.516 93.424 26.142 1.00 37.62 118 GLU A CA 1
ATOM 661 C C . GLU A 1 95 ? 44.960 93.183 27.566 1.00 39.15 118 GLU A C 1
ATOM 662 O O . GLU A 1 95 ? 45.093 94.122 28.348 1.00 39.27 118 GLU A O 1
ATOM 668 N N . PHE A 1 96 ? 45.186 91.914 27.900 1.00 32.81 119 PHE A N 1
ATOM 669 C CA . PHE A 1 96 ? 45.645 91.474 29.213 1.00 30.27 119 PHE A CA 1
ATOM 670 C C . PHE A 1 96 ? 46.757 90.482 29.055 1.00 35.36 119 PHE A C 1
ATOM 671 O O . PHE A 1 96 ? 46.853 89.815 28.022 1.00 35.26 119 PHE A O 1
ATOM 679 N N . THR A 1 97 ? 47.601 90.394 30.074 1.00 32.26 120 THR A N 1
ATOM 680 C CA . THR A 1 97 ? 48.638 89.396 30.205 1.00 31.02 120 THR A CA 1
ATOM 681 C C . THR A 1 97 ? 48.210 88.484 31.339 1.00 32.18 120 THR A C 1
ATOM 682 O O . THR A 1 97 ? 47.872 88.961 32.419 1.00 30.44 120 THR A O 1
ATOM 686 N N . LEU A 1 98 ? 48.195 87.176 31.081 1.00 28.90 121 LEU A N 1
ATOM 687 C CA . LEU A 1 98 ? 47.825 86.182 32.086 1.00 28.33 121 LEU A CA 1
ATOM 688 C C . LEU A 1 98 ? 48.898 85.147 32.207 1.00 32.25 121 LEU A C 1
ATOM 689 O O . LEU A 1 98 ? 49.503 84.781 31.205 1.00 33.38 121 LEU A O 1
ATOM 694 N N . ASN A 1 99 ? 49.133 84.657 33.421 1.00 28.69 122 ASN A N 1
ATOM 695 C CA A ASN A 1 99 ? 50.109 83.603 33.731 0.50 27.92 122 ASN A CA 1
ATOM 696 C CA B ASN A 1 99 ? 50.075 83.564 33.517 0.50 27.54 122 ASN A CA 1
ATOM 697 C C . ASN A 1 99 ? 49.386 82.408 34.261 1.00 30.48 122 ASN A C 1
ATOM 698 O O . ASN A 1 99 ? 48.335 82.581 34.883 1.00 29.28 122 ASN A O 1
ATOM 707 N N . ALA A 1 100 ? 49.924 81.216 34.078 1.00 27.28 123 ALA A N 1
ATOM 708 C CA . ALA A 1 100 ? 49.302 80.041 34.655 1.00 26.43 123 ALA A CA 1
ATOM 709 C C . ALA A 1 100 ? 50.378 79.044 35.035 1.00 27.87 123 ALA A C 1
ATOM 710 O O . ALA A 1 100 ? 51.475 79.088 34.488 1.00 25.68 123 ALA A O 1
ATOM 712 N N . TYR A 1 101 ? 50.088 78.176 36.015 1.00 26.45 124 TYR A N 1
ATOM 713 C CA . TYR A 1 101 ? 51.065 77.172 36.426 1.00 25.21 124 TYR A CA 1
ATOM 714 C C . TYR A 1 101 ? 50.340 75.925 36.874 1.00 29.62 124 TYR A C 1
ATOM 715 O O . TYR A 1 101 ? 49.172 75.976 37.212 1.00 29.75 124 TYR A O 1
ATOM 724 N N . TYR A 1 102 ? 51.050 74.815 36.885 1.00 26.66 125 TYR A N 1
ATOM 725 C CA . TYR A 1 102 ? 50.604 73.507 37.348 1.00 24.75 125 TYR A CA 1
ATOM 726 C C . TYR A 1 102 ? 51.721 72.936 38.232 1.00 27.99 125 TYR A C 1
ATOM 727 O O . TYR A 1 102 ? 52.873 73.171 37.899 1.00 29.03 125 TYR A O 1
ATOM 736 N N . PRO A 1 103 ? 51.466 72.125 39.286 1.00 24.87 126 PRO A N 1
ATOM 737 C CA . PRO A 1 103 ? 50.161 71.798 39.895 1.00 23.93 126 PRO A CA 1
ATOM 738 C C . PRO A 1 103 ? 49.706 72.914 40.832 1.00 29.02 126 PRO A C 1
ATOM 739 O O . PRO A 1 103 ? 50.503 73.450 41.627 1.00 28.50 126 PRO A O 1
ATOM 743 N N . TYR A 1 104 ? 48.406 73.235 40.781 1.00 25.34 127 TYR A N 1
ATOM 744 C CA . TYR A 1 104 ? 47.840 74.245 41.668 1.00 24.64 127 TYR A CA 1
ATOM 745 C C . TYR A 1 104 ? 48.108 73.965 43.144 1.00 28.26 127 TYR A C 1
ATOM 746 O O . TYR A 1 104 ? 48.008 72.828 43.601 1.00 29.35 127 TYR A O 1
ATOM 755 N N . GLN A 1 105 ? 48.343 75.027 43.900 1.00 24.86 128 GLN A N 1
ATOM 756 C CA . GLN A 1 105 ? 48.340 74.984 45.353 1.00 25.52 128 GLN A CA 1
ATOM 757 C C . GLN A 1 105 ? 47.923 76.361 45.854 1.00 28.17 128 GLN A C 1
ATOM 758 O O . GLN A 1 105 ? 47.981 77.339 45.110 1.00 26.02 128 GLN A O 1
ATOM 764 N N . GLY A 1 106 ? 47.504 76.429 47.102 1.00 26.01 129 GLY A N 1
ATOM 765 C CA . GLY A 1 106 ? 47.184 77.705 47.687 1.00 25.23 129 GLY A CA 1
ATOM 766 C C . GLY A 1 106 ? 45.737 78.075 47.668 1.00 30.19 129 GLY A C 1
ATOM 767 O O . GLY A 1 106 ? 44.866 77.215 47.558 1.00 30.08 129 GLY A O 1
ATOM 768 N N . ALA A 1 107 ? 45.496 79.382 47.820 1.00 26.98 130 ALA A N 1
ATOM 769 C CA . ALA A 1 107 ? 44.167 79.951 47.949 1.00 26.64 130 ALA A CA 1
ATOM 770 C C . ALA A 1 107 ? 43.893 80.949 46.819 1.00 30.53 130 ALA A C 1
ATOM 771 O O . ALA A 1 107 ? 44.835 81.477 46.221 1.00 28.95 130 ALA A O 1
ATOM 773 N N . ASN A 1 108 ? 42.610 81.160 46.473 1.00 28.89 131 ASN A N 1
ATOM 774 C CA . ASN A 1 108 ? 42.261 82.114 45.404 1.00 28.96 131 ASN A CA 1
ATOM 775 C C . ASN A 1 108 ? 42.510 83.539 45.891 1.00 31.89 131 ASN A C 1
ATOM 776 O O . ASN A 1 108 ? 42.200 83.856 47.047 1.00 29.77 131 ASN A O 1
ATOM 781 N N . GLY A 1 109 ? 43.070 84.369 45.015 1.00 29.99 132 GLY A N 1
ATOM 782 C CA . GLY A 1 109 ? 43.333 85.776 45.328 1.00 30.93 132 GLY A CA 1
ATOM 783 C C . GLY A 1 109 ? 44.689 86.050 45.937 1.00 34.27 132 GLY A C 1
ATOM 784 O O . GLY A 1 109 ? 45.017 87.208 46.192 1.00 34.60 132 GLY A O 1
ATOM 785 N N . THR A 1 110 ? 45.484 84.994 46.175 1.00 30.55 133 THR A N 1
ATOM 786 C CA . THR A 1 110 ? 46.821 85.103 46.779 1.00 30.87 133 THR A CA 1
ATOM 787 C C . THR A 1 110 ? 47.817 84.189 46.112 1.00 33.97 133 THR A C 1
ATOM 788 O O . THR A 1 110 ? 47.506 83.009 45.906 1.00 33.13 133 THR A O 1
ATOM 792 N N . LEU A 1 111 ? 49.062 84.677 45.925 1.00 31.18 134 LEU A N 1
ATOM 793 C CA . LEU A 1 111 ? 50.122 83.860 45.322 1.00 30.05 134 LEU A CA 1
ATOM 794 C C . LEU A 1 111 ? 50.549 82.751 46.302 1.00 31.64 134 LEU A C 1
ATOM 795 O O . LEU A 1 111 ? 50.642 83.008 47.501 1.00 30.63 134 LEU A O 1
ATOM 800 N N . PRO A 1 112 ? 50.760 81.501 45.819 1.00 27.79 135 PRO A N 1
ATOM 801 C CA . PRO A 1 112 ? 51.158 80.414 46.737 1.00 27.08 135 PRO A CA 1
ATOM 802 C C . PRO A 1 112 ? 52.593 80.581 47.253 1.00 32.92 135 PRO A C 1
ATOM 803 O O . PRO A 1 112 ? 53.310 81.465 46.784 1.00 32.28 135 PRO A O 1
ATOM 807 N N . GLY A 1 113 ? 52.994 79.742 48.211 1.00 30.97 136 GLY A N 1
ATOM 808 C CA . GLY A 1 113 ? 54.337 79.778 48.779 1.00 32.05 136 GLY A CA 1
ATOM 809 C C . GLY A 1 113 ? 54.693 81.127 49.368 1.00 39.28 136 GLY A C 1
ATOM 810 O O . GLY A 1 113 ? 53.856 81.757 50.016 1.00 39.26 136 GLY A O 1
ATOM 811 N N . THR A 1 114 ? 55.936 81.588 49.143 1.00 37.34 137 THR A N 1
ATOM 812 C CA . THR A 1 114 ? 56.387 82.886 49.659 1.00 38.06 137 THR A CA 1
ATO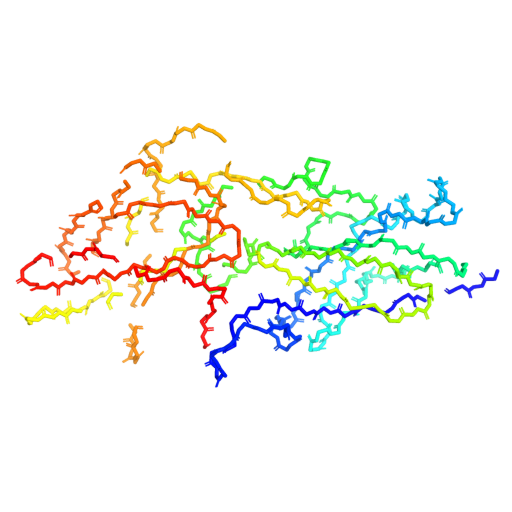M 813 C C . THR A 1 114 ? 56.384 83.851 48.491 1.00 43.21 137 THR A C 1
ATOM 814 O O . THR A 1 114 ? 57.316 83.845 47.682 1.00 43.41 137 THR A O 1
ATOM 818 N N . GLU A 1 115 ? 55.304 84.636 48.374 1.00 40.75 138 GLU A N 1
ATOM 819 C CA . GLU A 1 115 ? 55.085 85.626 47.305 1.00 40.43 138 GLU A CA 1
ATOM 820 C C . GLU A 1 115 ? 55.238 84.988 45.904 1.00 39.95 138 GLU A C 1
ATOM 821 O O . GLU A 1 115 ? 55.884 85.565 45.033 1.00 39.96 138 GLU A O 1
ATOM 827 N N . GLY A 1 116 ? 54.656 83.807 45.711 1.00 33.24 139 GLY A N 1
ATOM 828 C CA . GLY A 1 116 ? 54.705 83.108 44.430 1.00 32.16 139 GLY A CA 1
ATOM 829 C C . GLY A 1 116 ? 55.830 82.109 44.278 1.00 33.20 139 GLY A C 1
ATOM 830 O O . GLY A 1 116 ? 55.877 81.386 43.291 1.00 32.89 139 GLY A O 1
ATOM 831 N N . VAL A 1 117 ? 56.738 82.054 45.242 1.00 29.68 140 VAL A N 1
ATOM 832 C CA . VAL A 1 117 ? 57.875 81.131 45.213 1.00 28.47 140 VAL A CA 1
ATOM 833 C C . VAL A 1 117 ? 57.552 79.902 46.069 1.00 31.75 140 VAL A C 1
ATOM 834 O O . VAL A 1 117 ? 57.450 80.001 47.296 1.00 30.94 140 VAL A O 1
ATOM 838 N N . ILE A 1 118 ? 57.366 78.754 45.395 1.00 29.01 141 ILE A N 1
ATOM 839 C CA . ILE A 1 118 ? 57.060 77.462 46.021 1.00 28.12 141 ILE A CA 1
ATOM 840 C C . ILE A 1 118 ? 58.369 76.724 46.293 1.00 32.86 141 ILE A C 1
ATOM 841 O O . ILE A 1 118 ? 59.107 76.413 45.357 1.00 31.52 141 ILE A O 1
ATOM 846 N N . ALA A 1 119 ? 58.649 76.435 47.563 1.00 31.91 142 ALA A N 1
ATOM 847 C CA . ALA A 1 119 ? 59.860 75.707 47.952 1.00 32.64 142 ALA A CA 1
ATOM 848 C C . ALA A 1 119 ? 59.573 74.222 48.027 1.00 40.03 142 ALA A C 1
ATOM 849 O O . ALA A 1 119 ? 58.482 73.826 48.449 1.00 40.43 142 ALA A O 1
ATOM 862 N N . THR A 1 121 ? 61.729 70.121 48.536 1.00 35.55 144 THR A N 1
ATOM 863 C CA . THR A 1 121 ? 62.875 69.218 48.643 1.00 34.80 144 THR A CA 1
ATOM 864 C C . THR A 1 121 ? 62.459 67.936 47.972 1.00 37.06 144 THR A C 1
ATOM 865 O O . THR A 1 121 ? 61.526 67.293 48.442 1.00 36.78 144 THR A O 1
ATOM 869 N N . ILE A 1 122 ? 63.099 67.608 46.828 1.00 32.31 145 ILE A N 1
ATOM 870 C CA . ILE 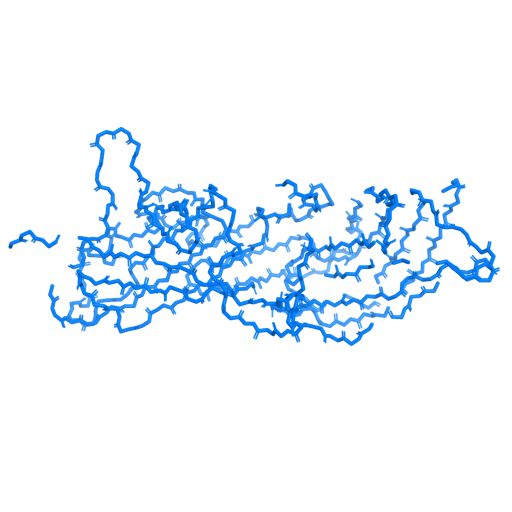A 1 122 ? 62.804 66.414 46.039 1.00 30.77 145 ILE A CA 1
ATOM 871 C C . ILE A 1 122 ? 63.411 65.179 46.722 1.00 33.45 145 ILE A C 1
ATOM 872 O O . ILE A 1 122 ? 64.552 65.228 47.182 1.00 32.79 145 ILE A O 1
ATOM 877 N N . SER A 1 123 ? 62.660 64.067 46.745 1.00 30.40 146 SER A N 1
ATOM 878 C CA . SER A 1 123 ? 63.127 62.764 47.238 1.00 30.38 146 SER A CA 1
ATOM 879 C C . SER A 1 123 ? 62.782 61.716 46.185 1.00 32.44 146 SER A C 1
ATOM 880 O O . SER A 1 123 ? 62.126 62.052 45.205 1.00 31.39 146 SER A O 1
ATOM 883 N N . GLY A 1 124 ? 63.229 60.478 46.377 1.00 29.62 147 GLY A N 1
ATOM 884 C CA . GLY A 1 124 ? 62.937 59.368 45.472 1.00 27.35 147 GLY A CA 1
ATOM 885 C C . GLY A 1 124 ? 61.491 58.952 45.570 1.00 32.36 147 GLY A C 1
ATOM 886 O O . GLY A 1 124 ? 60.916 58.477 44.591 1.00 33.97 147 GLY A O 1
ATOM 887 N N . ALA A 1 125 ? 60.871 59.188 46.741 1.00 30.57 148 ALA A N 1
ATOM 888 C CA . ALA A 1 125 ? 59.454 58.910 46.994 1.00 31.35 148 ALA A CA 1
ATOM 889 C C . ALA A 1 125 ? 58.564 59.786 46.088 1.00 35.65 148 ALA A C 1
ATOM 890 O O . ALA A 1 125 ? 57.432 59.403 45.804 1.00 36.46 148 ALA A O 1
ATOM 892 N N . ASP A 1 126 ? 59.091 60.944 45.628 1.00 30.62 149 ASP A N 1
ATOM 893 C CA . ASP A 1 126 ? 58.387 61.838 44.701 1.00 30.12 149 ASP A CA 1
ATOM 894 C C . ASP A 1 126 ? 58.409 61.329 43.269 1.00 34.68 149 ASP A C 1
ATOM 895 O O . ASP A 1 126 ? 57.786 61.948 42.413 1.00 34.77 149 ASP A O 1
ATOM 900 N N . GLN A 1 127 ? 59.164 60.248 42.984 1.00 31.88 150 GLN A N 1
ATOM 901 C CA . GLN A 1 127 ? 59.387 59.790 41.615 1.00 30.86 150 GLN A CA 1
ATOM 902 C C . GLN A 1 127 ? 58.497 58.638 41.204 1.00 36.28 150 GLN A C 1
ATOM 903 O O . GLN A 1 127 ? 58.661 58.131 40.106 1.00 37.67 150 GLN A O 1
ATOM 909 N N . THR A 1 128 ? 57.490 58.297 42.003 1.00 33.48 151 THR A N 1
ATOM 910 C CA . THR A 1 128 ? 56.542 57.247 41.639 1.00 32.88 151 THR A CA 1
ATOM 911 C C . THR A 1 128 ? 55.540 57.785 40.623 1.00 37.49 151 THR A C 1
ATOM 912 O O . THR A 1 128 ? 55.444 59.003 40.437 1.00 35.73 151 THR A O 1
ATOM 916 N N . THR A 1 129 ? 54.766 56.877 39.990 1.00 35.50 152 THR A N 1
ATOM 917 C CA . THR A 1 129 ? 53.732 57.222 39.008 1.00 35.29 152 THR A CA 1
ATOM 918 C C . THR A 1 129 ? 52.738 58.201 39.606 1.00 39.04 152 THR A C 1
ATOM 919 O O . THR A 1 129 ? 52.387 59.186 38.951 1.00 39.54 152 THR A O 1
ATOM 923 N N . ASP A 1 130 ? 52.301 57.935 40.852 1.00 36.58 153 ASP A N 1
ATOM 924 C CA A ASP A 1 130 ? 51.331 58.753 41.577 0.50 36.47 153 ASP A CA 1
ATOM 925 C CA B ASP A 1 130 ? 51.312 58.777 41.503 0.50 36.64 153 ASP A CA 1
ATOM 926 C C . ASP A 1 130 ? 51.900 60.104 42.005 1.00 38.12 153 ASP A C 1
ATOM 927 O O . ASP A 1 130 ? 51.189 61.100 41.975 1.00 37.83 153 ASP A O 1
ATOM 947 N N . GLN A 1 132 ? 55.140 61.726 40.985 1.00 30.33 155 GLN A N 1
ATOM 948 C CA . GLN A 1 132 ? 55.962 62.513 40.060 1.00 28.89 155 GLN A CA 1
ATOM 949 C C . GLN A 1 132 ? 55.170 63.674 39.401 1.00 31.10 155 GLN A C 1
ATOM 950 O O . GLN A 1 132 ? 55.760 64.750 39.282 1.00 30.66 155 GLN A O 1
ATOM 956 N N . PRO A 1 133 ? 53.847 63.578 39.096 1.00 27.76 156 PRO A N 1
ATOM 957 C CA . PRO A 1 133 ? 53.137 64.764 38.567 1.00 27.92 156 PRO A CA 1
ATOM 958 C C . PRO A 1 133 ? 53.062 65.959 39.544 1.00 33.50 156 PRO A C 1
ATOM 959 O O . PRO A 1 133 ? 52.899 67.092 39.089 1.00 33.25 156 PRO A O 1
ATOM 963 N N . GLN A 1 134 ? 53.215 65.735 40.871 1.00 30.45 157 GLN A N 1
ATOM 964 C CA . GLN A 1 134 ? 53.152 66.832 41.849 1.00 30.11 157 GLN A CA 1
ATOM 965 C C . GLN A 1 134 ? 54.448 67.669 41.906 1.00 32.01 157 GLN A C 1
ATOM 966 O O . GLN A 1 134 ? 54.448 68.751 42.498 1.00 31.30 157 GLN A O 1
ATOM 972 N N . ILE A 1 135 ? 55.528 67.210 41.280 1.00 27.44 158 ILE A N 1
ATOM 973 C CA . ILE A 1 135 ? 56.761 68.004 41.226 1.00 26.81 158 ILE A CA 1
ATOM 974 C C . ILE A 1 135 ? 57.065 68.398 39.773 1.00 31.05 158 ILE A C 1
ATOM 975 O O . ILE A 1 135 ? 58.096 69.007 39.513 1.00 31.55 158 ILE A O 1
ATOM 980 N N . ASP A 1 136 ? 56.169 68.053 38.834 1.00 27.57 159 ASP A N 1
ATOM 981 C CA . ASP A 1 136 ? 56.336 68.381 37.419 1.00 26.31 159 ASP A CA 1
ATOM 982 C C . ASP A 1 136 ? 55.732 69.751 37.138 1.00 29.92 159 ASP A C 1
ATOM 983 O O . ASP A 1 136 ? 54.678 69.856 36.520 1.00 29.91 159 ASP A O 1
ATOM 988 N N . PHE A 1 137 ? 56.417 70.803 37.604 1.00 26.50 160 PHE A N 1
ATOM 989 C CA . PHE A 1 137 ? 55.980 72.184 37.510 1.00 25.27 160 PHE A CA 1
ATOM 990 C C . PHE A 1 137 ? 55.969 72.694 36.084 1.00 30.34 160 PHE A C 1
ATOM 991 O O . PHE A 1 137 ? 56.959 72.562 35.349 1.00 29.34 160 PHE A O 1
ATOM 999 N N . LEU A 1 138 ? 54.798 73.243 35.692 1.00 26.91 161 LEU A N 1
ATOM 1000 C CA . LEU A 1 138 ? 54.538 73.800 34.367 1.00 26.57 161 LEU A CA 1
ATOM 1001 C C . LEU A 1 138 ? 54.262 75.263 34.492 1.00 29.30 161 LEU A C 1
ATOM 1002 O O . LEU A 1 138 ? 53.707 75.678 35.496 1.00 29.13 161 LEU A O 1
ATOM 1007 N N . PHE A 1 139 ? 54.643 76.057 33.486 1.00 26.17 162 PHE A N 1
ATOM 1008 C CA . PHE A 1 139 ? 54.345 77.483 33.496 1.00 24.28 162 PHE A CA 1
ATOM 1009 C C . PHE A 1 139 ? 53.916 77.927 32.117 1.00 27.59 162 PHE A C 1
ATOM 1010 O O . PHE A 1 139 ? 54.424 77.418 31.122 1.00 28.48 162 PHE A O 1
ATOM 1018 N N . ALA A 1 140 ? 53.012 78.924 32.053 1.00 24.93 163 ALA A N 1
ATOM 1019 C CA . ALA A 1 140 ? 52.581 79.524 30.787 1.00 24.14 163 ALA A CA 1
ATOM 1020 C C . ALA A 1 140 ? 52.329 80.998 30.983 1.00 29.29 163 ALA A C 1
ATOM 1021 O O . ALA A 1 140 ? 51.969 81.427 32.066 1.00 28.62 163 ALA A O 1
ATOM 1023 N N . GLN A 1 141 ? 52.556 81.775 29.957 1.00 28.92 164 GLN A N 1
ATOM 1024 C CA . GLN A 1 141 ? 52.206 83.186 29.971 1.00 30.24 164 GLN A CA 1
ATOM 1025 C C . GLN A 1 141 ? 51.561 83.500 28.634 1.00 33.80 164 GLN A C 1
ATOM 1026 O O . GLN A 1 141 ? 52.114 83.156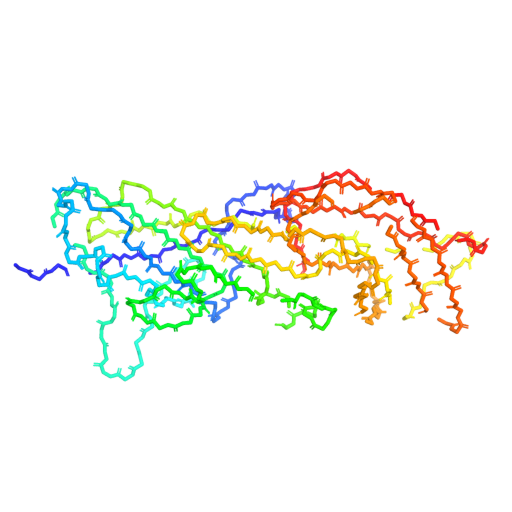 27.590 1.00 34.78 164 GLN A O 1
ATOM 1032 N N . ALA A 1 142 ? 50.352 84.064 28.677 1.00 30.24 165 ALA A N 1
ATOM 1033 C CA . ALA A 1 142 ? 49.586 84.459 27.490 1.00 29.17 165 ALA A CA 1
ATOM 1034 C C . ALA A 1 142 ? 49.465 85.976 27.428 1.00 34.74 165 ALA A C 1
ATOM 1035 O O . ALA A 1 142 ? 49.021 86.606 28.389 1.00 34.16 165 ALA A O 1
ATOM 1037 N N . THR A 1 143 ? 49.889 86.570 26.307 1.00 33.06 166 THR A N 1
ATOM 1038 C CA . THR A 1 143 ? 49.787 88.019 26.080 1.00 33.67 166 THR A CA 1
ATOM 1039 C C . THR A 1 143 ? 48.661 88.259 25.060 1.00 37.20 166 THR A C 1
ATOM 1040 O O . THR A 1 143 ? 48.276 87.331 24.356 1.00 36.14 166 THR A O 1
ATOM 1044 N N . GLY A 1 144 ? 48.125 89.468 25.025 1.00 35.45 167 GLY A N 1
ATOM 1045 C CA . GLY A 1 144 ? 47.056 89.843 24.100 1.00 35.76 167 GLY A CA 1
ATOM 1046 C C . GLY A 1 144 ? 45.742 89.140 24.379 1.00 38.23 167 GLY A C 1
ATOM 1047 O O . GLY A 1 144 ? 44.943 88.944 23.468 1.00 38.09 167 GLY A O 1
ATOM 1048 N N . VAL A 1 145 ? 45.507 88.761 25.651 1.00 32.86 168 VAL A N 1
ATOM 1049 C CA . VAL A 1 145 ? 44.288 88.097 26.102 1.00 30.62 168 VAL A CA 1
ATOM 1050 C C . VAL A 1 145 ? 43.180 89.138 26.079 1.00 35.80 168 VAL A C 1
ATOM 1051 O O . VAL A 1 145 ? 43.399 90.288 26.475 1.00 35.07 168 VAL A O 1
ATOM 1055 N N . ARG A 1 146 ? 41.999 88.723 25.591 1.00 32.20 169 ARG A N 1
ATOM 1056 C CA A ARG A 1 146 ? 40.845 89.594 25.486 0.50 32.20 169 ARG A CA 1
ATOM 1057 C CA B ARG A 1 146 ? 40.843 89.591 25.485 0.50 32.43 169 ARG A CA 1
ATOM 1058 C C . ARG A 1 146 ? 39.737 89.147 26.428 1.00 35.91 169 ARG A C 1
ATOM 1059 O O . ARG A 1 146 ? 39.631 87.966 26.744 1.00 34.71 169 ARG A O 1
ATOM 1074 N N . ALA A 1 147 ? 38.910 90.087 26.860 1.00 33.88 170 ALA A N 1
ATOM 1075 C CA . ALA A 1 147 ? 37.778 89.820 27.754 1.00 33.68 170 ALA A CA 1
ATOM 1076 C C . ALA A 1 147 ? 36.748 88.947 27.042 1.00 37.22 170 ALA A C 1
ATOM 1077 O O . ALA A 1 147 ? 36.625 89.050 25.814 1.00 36.04 170 ALA A O 1
ATOM 1079 N N . GLU A 1 148 ? 36.018 88.081 27.803 1.00 33.49 171 GLU A N 1
ATOM 1080 C CA . GLU A 1 148 ? 34.909 87.239 27.303 1.00 34.10 171 GLU A CA 1
ATOM 1081 C C . GLU A 1 148 ? 35.312 86.391 26.083 1.00 39.22 171 GLU A C 1
ATOM 1082 O O . GLU A 1 148 ? 34.519 86.197 25.155 1.00 41.59 171 GLU A O 1
ATOM 1088 N N . SER A 1 149 ? 36.556 85.945 26.063 1.00 33.27 172 SER A N 1
ATOM 1089 C CA . SER A 1 149 ? 37.077 85.178 24.952 1.00 32.33 172 SER A CA 1
ATOM 1090 C C . SER A 1 149 ? 37.763 83.914 25.428 1.00 34.36 172 SER A C 1
ATOM 1091 O O . SER A 1 149 ? 38.227 83.860 26.577 1.00 31.78 172 SER A O 1
ATOM 1094 N N . PRO A 1 150 ? 37.939 82.924 24.518 1.00 30.69 173 PRO A N 1
ATOM 1095 C CA . PRO A 1 150 ? 38.754 81.759 24.879 1.00 29.17 173 PRO A CA 1
ATOM 1096 C C . PRO A 1 150 ? 40.246 82.124 24.857 1.00 33.27 173 PRO A C 1
ATOM 1097 O O . PRO A 1 150 ? 40.700 82.903 24.027 1.00 35.00 173 PRO A O 1
ATOM 1101 N N . VAL A 1 151 ? 40.997 81.584 25.767 1.00 30.31 174 VAL A N 1
ATOM 1102 C CA . VAL A 1 151 ? 42.458 81.763 25.803 1.00 30.00 174 VAL A CA 1
ATOM 1103 C C . VAL A 1 151 ? 43.075 80.379 25.986 1.00 31.21 174 VAL A C 1
ATOM 1104 O O . VAL A 1 151 ? 42.603 79.607 26.825 1.00 30.55 174 VAL A O 1
ATOM 1108 N N . THR A 1 152 ? 44.123 80.077 25.220 1.00 27.91 175 THR A N 1
ATOM 1109 C CA . THR A 1 152 ? 44.876 78.836 25.372 1.00 26.97 175 THR A CA 1
ATOM 1110 C C . THR A 1 152 ? 46.263 79.134 25.902 1.00 30.55 175 THR A C 1
ATOM 1111 O O . THR A 1 152 ? 47.041 79.821 25.241 1.00 30.37 175 THR A O 1
ATOM 1115 N N . PHE A 1 153 ? 46.593 78.584 27.066 1.00 26.72 176 PHE A N 1
ATOM 1116 C CA . PHE A 1 153 ? 47.935 78.712 27.597 1.00 26.21 176 PHE A CA 1
ATOM 1117 C C . PHE A 1 153 ? 48.843 77.652 26.988 1.00 30.74 176 PHE A C 1
ATOM 1118 O O . PHE A 1 153 ? 48.418 76.500 26.823 1.00 30.75 176 PHE A O 1
ATOM 1126 N N . ASP A 1 154 ? 50.077 78.034 26.645 1.00 27.24 177 ASP A N 1
ATOM 1127 C CA A ASP A 1 154 ? 51.077 77.085 26.160 0.50 26.78 177 ASP A CA 1
ATOM 1128 C CA B ASP A 1 154 ? 51.063 77.067 26.162 0.50 26.61 177 ASP A CA 1
ATOM 1129 C C . ASP A 1 154 ? 52.067 76.816 27.293 1.00 29.73 177 ASP A C 1
ATOM 1130 O O . ASP A 1 154 ? 52.970 77.621 27.537 1.00 30.44 177 ASP A O 1
ATOM 1139 N N . PHE A 1 155 ? 51.855 75.728 28.030 1.00 26.88 178 PHE A N 1
ATOM 1140 C CA . PHE A 1 155 ? 52.686 75.363 29.179 1.00 25.81 178 PHE A CA 1
ATOM 1141 C C . PHE A 1 155 ? 53.961 74.655 28.765 1.00 29.09 178 PHE A C 1
ATOM 1142 O O . PHE A 1 155 ? 53.972 73.870 27.820 1.00 28.36 178 PHE A O 1
ATOM 1150 N N . SER A 1 156 ? 55.035 74.930 29.493 1.00 26.96 179 SER A N 1
ATOM 1151 C CA . SER A 1 156 ? 56.321 74.243 29.332 1.00 26.41 179 SER A CA 1
ATOM 1152 C C . SER A 1 156 ? 56.689 73.588 30.629 1.00 29.05 179 SER A C 1
ATOM 1153 O O . SER A 1 156 ? 56.446 74.175 31.672 1.00 29.57 179 SER A O 1
ATOM 1156 N N . HIS A 1 157 ? 57.354 72.421 30.576 1.00 25.89 180 HIS A N 1
ATOM 1157 C CA . HIS A 1 157 ? 57.923 71.781 31.755 1.00 24.05 180 HIS A CA 1
ATOM 1158 C C . HIS A 1 157 ? 59.128 72.635 32.246 1.00 28.24 180 HIS A C 1
ATOM 1159 O O . HIS A 1 157 ? 60.058 72.865 31.490 1.00 27.63 180 HIS A O 1
ATOM 1185 N N . THR A 1 160 ? 63.811 69.827 35.384 1.00 27.06 183 THR A N 1
ATOM 1186 C CA . THR A 1 160 ? 64.764 69.092 34.568 1.00 27.38 183 THR A CA 1
ATOM 1187 C C . THR A 1 160 ? 64.562 67.608 34.856 1.00 30.10 183 THR A C 1
ATOM 1188 O O . THR A 1 160 ? 63.923 67.252 35.840 1.00 28.21 183 THR A O 1
ATOM 1203 N N . ILE A 1 162 ? 66.423 63.544 34.712 1.00 27.67 185 ILE A N 1
ATOM 1204 C CA . ILE A 1 162 ? 67.471 62.536 34.494 1.00 26.45 185 ILE A CA 1
ATOM 1205 C C . ILE A 1 162 ? 66.745 61.242 34.136 1.00 29.93 185 ILE A C 1
ATOM 1206 O O . ILE A 1 162 ? 65.808 60.864 34.840 1.00 26.56 185 ILE A O 1
ATOM 1211 N N . ILE A 1 163 ? 67.162 60.566 33.050 1.00 28.81 186 ILE A N 1
ATOM 1212 C CA . ILE A 1 163 ? 66.595 59.268 32.688 1.00 27.76 186 ILE A CA 1
ATOM 1213 C C . ILE A 1 163 ? 67.712 58.241 32.766 1.00 31.51 186 ILE A C 1
ATOM 1214 O O . ILE A 1 163 ? 68.738 58.385 32.106 1.00 30.92 186 ILE A O 1
ATOM 1219 N N . LEU A 1 164 ? 67.524 57.218 33.583 1.00 28.63 187 LEU A N 1
ATOM 1220 C CA . LEU A 1 164 ? 68.494 56.138 33.676 1.00 28.44 187 LEU A CA 1
ATOM 1221 C C . LEU A 1 164 ? 67.960 54.968 32.859 1.00 33.96 187 LEU A C 1
ATOM 1222 O O . LEU A 1 164 ? 66.886 54.454 33.163 1.00 33.00 187 LEU A O 1
ATOM 1236 N N . PHE A 1 166 ? 68.564 51.246 31.845 1.00 31.93 189 PHE A N 1
ATOM 1237 C CA . PHE A 1 166 ? 69.311 50.053 32.265 1.00 31.82 189 PHE A CA 1
ATOM 1238 C C . PHE A 1 166 ? 69.317 48.966 31.218 1.00 37.02 189 PHE A C 1
ATOM 1239 O O . PHE A 1 166 ? 68.325 48.701 30.546 1.00 36.98 189 PHE A O 1
ATOM 1254 N N . ALA A 1 168 ? 71.577 45.041 30.352 1.00 33.54 191 ALA A N 1
ATOM 1255 C CA . ALA A 1 168 ? 72.486 43.983 30.772 1.00 33.89 191 ALA A CA 1
ATOM 1256 C C . ALA A 1 168 ? 73.020 43.296 29.528 1.00 38.73 191 ALA A C 1
ATOM 1257 O O . ALA A 1 168 ? 72.237 42.937 28.649 1.00 39.50 191 ALA A O 1
ATOM 1259 N N . THR A 1 169 ? 74.345 43.167 29.425 1.00 34.36 192 THR A N 1
ATOM 1260 C CA . THR A 1 169 ? 75.011 42.501 28.295 1.00 34.76 192 THR A CA 1
ATOM 1261 C C . THR A 1 169 ? 76.011 41.470 28.798 1.00 37.78 192 THR A C 1
ATOM 1262 O O . THR A 1 169 ? 76.241 41.370 30.013 1.00 37.53 192 THR A O 1
ATOM 1266 N N . ASN A 1 170 ? 76.622 40.715 27.841 1.00 34.32 193 ASN A N 1
ATOM 1267 C CA A ASN A 1 170 ? 77.690 39.724 28.051 0.50 33.80 193 ASN A CA 1
ATOM 1268 C CA B ASN A 1 170 ? 77.713 39.750 28.062 0.50 34.13 193 ASN A CA 1
ATOM 1269 C C . ASN A 1 170 ? 77.366 38.700 29.153 1.00 36.66 193 ASN A C 1
ATOM 1270 O O . ASN A 1 170 ? 78.249 38.232 29.867 1.00 36.07 193 ASN A O 1
ATOM 1279 N N . GLY A 1 171 ? 76.105 38.331 29.262 1.00 34.54 194 GLY A N 1
ATOM 1280 C CA . GLY A 1 171 ? 75.679 37.345 30.246 1.00 35.54 194 GLY A CA 1
ATOM 1281 C C . GLY A 1 171 ? 75.111 37.883 31.547 1.00 39.84 194 GLY A C 1
ATOM 1282 O O . GLY A 1 171 ? 74.551 37.112 32.328 1.00 41.15 194 GLY A O 1
ATOM 1283 N N . ALA A 1 172 ? 75.225 39.191 31.801 1.00 35.37 195 ALA A N 1
ATOM 1284 C CA . ALA A 1 172 ? 74.637 39.790 33.010 1.00 33.51 195 ALA A CA 1
ATOM 1285 C C . ALA A 1 172 ? 73.112 39.782 32.884 1.00 37.93 195 ALA A C 1
ATOM 1286 O O . ALA A 1 172 ? 72.574 39.671 31.779 1.00 37.70 195 ALA A O 1
ATOM 1288 N N . THR A 1 173 ? 72.423 39.882 34.014 1.00 35.15 196 THR A N 1
ATOM 1289 C CA . THR A 1 173 ? 70.967 39.853 34.072 1.00 34.86 196 THR A CA 1
ATOM 1290 C C . THR A 1 173 ? 70.446 41.025 34.879 1.00 37.11 196 THR A C 1
ATOM 1291 O O . THR A 1 173 ? 70.974 41.302 35.951 1.00 37.21 196 THR A O 1
ATOM 1295 N N . LEU A 1 174 ? 69.370 41.658 34.406 1.00 33.53 197 LEU A N 1
ATOM 1296 C CA . LEU A 1 174 ? 68.689 42.714 35.144 1.00 33.43 197 LEU A CA 1
ATOM 1297 C C . LEU A 1 174 ? 67.722 42.092 36.154 1.00 38.42 197 LEU A C 1
ATOM 1298 O O . LEU A 1 174 ? 67.035 41.125 35.840 1.00 38.59 197 LEU A O 1
ATOM 1303 N N . ASN A 1 175 ? 67.677 42.643 37.352 1.00 35.31 198 ASN A N 1
ATOM 1304 C CA . ASN A 1 175 ? 66.737 42.255 38.401 1.00 35.59 198 ASN A CA 1
ATOM 1305 C C . ASN A 1 175 ? 66.232 43.527 39.075 1.00 39.11 198 ASN A C 1
ATOM 1306 O O . ASN A 1 175 ? 66.741 44.615 38.779 1.00 37.41 198 ASN A O 1
ATOM 1311 N N . ASN A 1 176 ? 65.259 43.403 39.994 1.00 36.08 199 ASN A N 1
ATOM 1312 C CA . ASN A 1 176 ? 64.772 44.524 40.804 1.00 35.05 199 ASN A CA 1
ATOM 1313 C C . ASN A 1 176 ? 65.958 45.237 41.463 1.00 38.42 199 ASN A C 1
ATOM 1314 O O . ASN A 1 176 ? 66.893 44.590 41.911 1.00 38.73 199 ASN A O 1
ATOM 1338 N N . VAL A 1 179 ? 68.215 52.005 43.672 1.00 34.82 202 VAL A N 1
ATOM 1339 C CA . VAL A 1 179 ? 69.123 52.953 43.026 1.00 35.07 202 VAL A CA 1
ATOM 1340 C C . VAL A 1 179 ? 69.335 54.167 43.924 1.00 37.83 202 VAL A C 1
ATOM 1341 O O . VAL A 1 179 ? 68.373 54.693 44.477 1.00 37.75 202 VAL A O 1
ATOM 1345 N N . TYR A 1 180 ? 70.596 54.598 44.056 1.00 32.17 203 TYR A N 1
ATOM 1346 C CA . TYR A 1 180 ? 71.006 55.760 44.830 1.00 31.50 203 TYR A CA 1
ATOM 1347 C C . TYR A 1 180 ? 71.759 56.743 43.980 1.00 35.80 203 TYR A C 1
ATOM 1348 O O . TYR A 1 180 ? 72.678 56.345 43.266 1.00 35.97 203 TYR A O 1
ATOM 1357 N N . LEU A 1 181 ? 71.391 58.033 44.072 1.00 32.12 204 LEU A N 1
ATOM 1358 C CA . LEU A 1 181 ? 72.108 59.132 43.448 1.00 31.91 204 LEU A CA 1
ATOM 1359 C C . LEU A 1 181 ? 72.573 60.066 44.559 1.00 36.43 204 LEU A C 1
ATOM 1360 O O . LEU A 1 181 ? 71.748 60.580 45.328 1.00 35.29 204 LEU A O 1
ATOM 1376 N N . SER A 1 183 ? 74.884 63.469 46.096 1.00 32.18 206 SER A N 1
ATOM 1377 C CA . SER A 1 183 ? 75.459 64.821 45.934 1.00 31.68 206 SER A CA 1
ATOM 1378 C C . SER A 1 183 ? 74.674 65.761 45.010 1.00 35.77 206 SER A C 1
ATOM 1379 O O . SER A 1 183 ? 75.154 66.862 44.728 1.00 35.06 206 SER A O 1
ATOM 1382 N N . LEU A 1 184 ? 73.463 65.387 44.583 1.00 33.20 207 LEU A N 1
ATOM 1383 C CA . LEU A 1 184 ? 72.661 66.323 43.782 1.00 32.17 207 LEU A CA 1
ATOM 1384 C C . LEU A 1 184 ? 72.013 67.357 44.697 1.00 33.97 207 LEU A C 1
ATOM 1385 O O . LEU A 1 184 ? 71.774 67.061 45.872 1.00 32.40 207 LEU A O 1
ATOM 1390 N N . GLN A 1 185 ? 71.706 68.559 44.176 1.00 29.65 208 GLN A N 1
ATOM 1391 C CA . GLN A 1 185 ? 70.995 69.540 44.988 1.00 29.12 208 GLN A CA 1
ATOM 1392 C C . GLN A 1 185 ? 69.496 69.186 44.895 1.00 32.18 208 GLN A C 1
ATOM 1393 O O . GLN A 1 185 ? 68.870 69.365 43.849 1.00 30.25 208 GLN A O 1
ATOM 1399 N N . LEU A 1 186 ? 68.944 68.635 45.988 1.00 29.24 209 LEU A N 1
ATOM 1400 C CA . LEU A 1 186 ? 67.570 68.147 46.026 1.00 28.18 209 LEU A CA 1
ATOM 1401 C C . LEU A 1 186 ? 66.549 69.221 46.375 1.00 34.24 209 LEU A C 1
ATOM 1402 O O . LEU A 1 186 ? 65.369 69.095 46.028 1.00 33.17 209 LEU A O 1
ATOM 1407 N N . GLU A 1 187 ? 67.004 70.301 46.995 1.00 32.74 210 GLU A N 1
ATOM 1408 C CA . GLU A 1 187 ? 66.114 71.400 47.336 1.00 32.76 210 GLU A CA 1
ATOM 1409 C C . GLU A 1 187 ? 66.131 72.479 46.249 1.00 33.34 210 GLU A C 1
ATOM 1410 O O . GLU A 1 187 ? 67.174 72.788 45.682 1.00 33.46 210 GLU A O 1
ATOM 1416 N N . GLY A 1 188 ? 64.988 73.105 46.046 1.00 29.26 211 GLY A N 1
ATOM 1417 C CA . GLY A 1 188 ? 64.859 74.193 45.098 1.00 29.30 211 GLY A CA 1
ATOM 1418 C C . GLY A 1 188 ? 63.537 74.907 45.216 1.00 34.83 211 GLY A C 1
ATOM 1419 O O . GLY A 1 188 ? 62.806 74.740 46.197 1.00 34.49 211 GLY A O 1
ATOM 1420 N N . SER A 1 189 ? 63.239 75.739 44.219 1.00 30.77 212 SER A N 1
ATOM 1421 C CA . SER A 1 189 ? 62.024 76.524 44.232 1.00 30.10 212 SER A CA 1
ATOM 1422 C C . SER A 1 189 ? 61.495 76.761 42.831 1.00 34.09 212 SER A C 1
ATOM 1423 O O . SER A 1 189 ? 62.262 76.742 41.859 1.00 32.98 212 SER A O 1
ATOM 1426 N N . PHE A 1 190 ? 60.165 76.946 42.739 1.00 29.07 213 PHE A N 1
ATOM 1427 C CA . PHE A 1 190 ? 59.476 77.267 41.509 1.00 27.34 213 PHE A CA 1
ATOM 1428 C C . PHE A 1 190 ? 58.737 78.572 41.716 1.00 30.56 213 PHE A C 1
ATOM 1429 O O . PHE A 1 190 ? 57.982 78.714 42.676 1.00 29.85 213 PHE A O 1
ATOM 1437 N N . ASN A 1 191 ? 58.967 79.527 40.825 1.00 28.33 214 ASN A N 1
ATOM 1438 C CA . ASN A 1 191 ? 58.354 80.843 40.889 1.00 28.74 214 ASN A CA 1
ATOM 1439 C C . ASN A 1 191 ? 57.158 80.865 39.923 1.00 32.56 214 ASN A C 1
ATOM 1440 O O . ASN A 1 191 ? 57.349 80.718 38.723 1.00 31.27 214 ASN A O 1
ATOM 1445 N N . VAL A 1 192 ? 55.917 81.007 40.446 1.00 29.65 215 VAL A N 1
ATOM 1446 C CA . VAL A 1 192 ? 54.706 80.948 39.591 1.00 29.16 215 VAL A CA 1
ATOM 1447 C C . VAL A 1 192 ? 54.486 82.258 38.797 1.00 34.94 215 VAL A C 1
ATOM 1448 O O . VAL A 1 192 ? 53.664 82.298 37.889 1.00 34.32 215 VAL A O 1
ATOM 1452 N N . THR A 1 193 ? 55.201 83.313 39.158 1.00 33.26 216 THR A N 1
ATOM 1453 C CA . THR A 1 193 ? 55.115 84.609 38.499 1.00 33.80 216 THR A CA 1
ATOM 1454 C C . THR A 1 193 ? 56.002 84.629 37.255 1.00 37.85 216 THR A C 1
ATOM 1455 O O . THR A 1 193 ? 55.595 85.183 36.248 1.00 38.08 216 THR A O 1
ATOM 1459 N N . THR A 1 194 ? 57.214 84.054 37.334 1.00 34.54 217 THR A N 1
ATOM 1460 C CA . THR A 1 194 ? 58.189 84.068 36.241 1.00 33.86 217 THR A CA 1
ATOM 1461 C C . THR A 1 194 ? 58.363 82.696 35.582 1.00 35.76 217 THR A C 1
ATOM 1462 O O . THR A 1 194 ? 58.919 82.612 34.490 1.00 35.51 217 THR A O 1
ATOM 1466 N N . GLY A 1 195 ? 57.939 81.633 36.258 1.00 30.26 218 GLY A N 1
ATOM 1467 C CA . GLY A 1 195 ? 58.135 80.289 35.737 1.00 28.71 218 GLY A CA 1
ATOM 1468 C C . GLY A 1 195 ? 59.522 79.745 35.985 1.00 30.40 218 GLY A C 1
ATOM 1469 O O . GLY A 1 195 ? 59.815 78.625 35.577 1.00 29.08 218 GLY A O 1
ATOM 1470 N N . GLU A 1 196 ? 60.379 80.502 36.687 1.00 28.01 219 GLU A N 1
ATOM 1471 C CA . GLU A 1 196 ? 61.718 80.034 36.986 1.00 28.35 219 GLU A CA 1
ATOM 1472 C C . GLU A 1 196 ? 61.713 78.922 38.056 1.00 30.81 219 GLU A C 1
ATOM 1473 O O . GLU A 1 196 ? 61.268 79.147 39.182 1.00 29.15 219 GLU A O 1
ATOM 1479 N N . ALA A 1 197 ? 62.209 77.731 37.671 1.00 26.43 220 ALA A N 1
ATOM 1480 C CA . ALA A 1 197 ? 62.452 76.589 38.552 1.00 25.86 220 ALA A CA 1
ATOM 1481 C C . ALA A 1 197 ? 63.965 76.470 38.690 1.00 33.27 220 ALA A C 1
ATOM 1482 O O . ALA A 1 197 ? 64.660 76.420 37.675 1.00 32.37 220 ALA A O 1
ATOM 1484 N N . VAL A 1 198 ? 64.493 76.544 39.915 1.00 32.46 221 VAL A N 1
ATOM 1485 C CA . VAL A 1 198 ? 65.942 76.490 40.096 1.00 32.75 221 VAL A CA 1
ATOM 1486 C C . VAL A 1 198 ? 66.301 75.825 41.449 1.00 36.83 221 VAL A C 1
ATOM 1487 O O . VAL A 1 198 ? 65.656 76.083 42.463 1.00 35.31 221 VAL A O 1
ATOM 1491 N N . ALA A 1 199 ? 67.343 74.974 41.444 1.00 34.48 222 ALA A N 1
ATOM 1492 C CA . ALA A 1 199 ? 67.860 74.346 42.652 1.00 34.32 222 ALA A CA 1
ATOM 1493 C C . ALA A 1 199 ? 68.484 75.399 43.561 1.00 38.60 222 ALA A C 1
ATOM 1494 O O 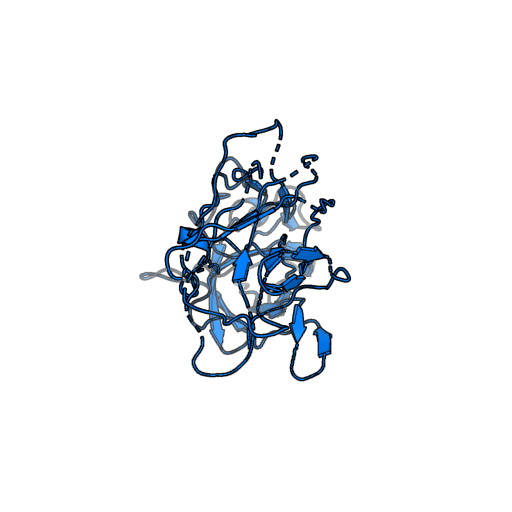. ALA A 1 199 ? 68.968 76.417 43.077 1.00 36.89 222 ALA A O 1
ATOM 1507 N N . SER A 1 201 ? 71.156 77.339 45.878 1.00 41.63 224 SER A N 1
ATOM 1508 C CA . SER A 1 201 ? 72.605 77.539 45.772 1.00 43.43 224 SER A CA 1
ATOM 1509 C C . SER A 1 201 ? 73.326 76.799 46.898 1.00 47.91 224 SER A C 1
ATOM 1510 O O . SER A 1 201 ? 72.747 76.563 47.962 1.00 47.97 224 SER A O 1
ATOM 1513 N N . GLY A 1 202 ? 74.570 76.426 46.649 1.00 44.42 225 GLY A N 1
ATOM 1514 C CA . GLY A 1 202 ? 75.375 75.728 47.637 1.00 44.64 225 GLY A CA 1
ATOM 1515 C C . GLY A 1 202 ? 75.366 74.235 47.435 1.00 47.31 225 GLY A C 1
ATOM 1516 O O . GLY A 1 202 ? 74.329 73.640 47.116 1.00 47.65 225 GLY A O 1
ATOM 1517 N N . ALA A 1 203 ? 76.534 73.638 47.594 1.00 42.97 226 ALA A N 1
ATOM 1518 C CA . ALA A 1 203 ? 76.762 72.212 47.445 1.00 41.20 226 ALA A CA 1
ATOM 1519 C C . ALA A 1 203 ? 76.198 71.438 48.629 1.00 46.08 226 ALA A C 1
ATOM 1520 O O . ALA A 1 203 ? 76.249 71.918 49.770 1.00 46.14 226 ALA A O 1
ATOM 1522 N N . THR A 1 204 ? 75.643 70.238 48.348 1.00 41.15 227 THR A N 1
ATOM 1523 C CA . THR A 1 204 ? 75.147 69.286 49.352 1.00 39.77 227 THR A CA 1
ATOM 1524 C C . THR A 1 204 ? 75.777 67.926 48.997 1.00 42.49 227 THR A C 1
ATOM 1525 O O . THR A 1 204 ? 75.055 67.043 48.522 1.00 40.23 227 THR A O 1
ATOM 1529 N N . PRO A 1 205 ? 77.118 67.729 49.206 1.00 39.17 228 PRO A N 1
ATOM 1530 C CA . PRO A 1 205 ? 77.752 66.458 48.793 1.00 38.04 228 PRO A CA 1
ATOM 1531 C C . PRO A 1 205 ? 77.195 65.198 49.447 1.00 41.92 228 PRO A C 1
ATOM 1532 O O . PRO A 1 205 ? 77.312 64.123 48.863 1.00 41.21 228 PRO A O 1
ATOM 1536 N N . ASN A 1 206 ? 76.594 65.315 50.633 1.00 39.18 229 ASN A N 1
ATOM 1537 C CA . ASN A 1 206 ? 76.066 64.159 51.365 1.00 38.96 229 ASN A CA 1
ATOM 1538 C C . ASN A 1 206 ? 74.577 63.923 51.116 1.00 40.96 229 ASN A C 1
ATOM 1539 O O . ASN A 1 206 ? 73.981 63.086 51.799 1.00 41.78 229 ASN A O 1
ATOM 1544 N N . SER A 1 207 ? 73.976 64.614 50.133 1.00 35.08 230 SER A N 1
ATOM 1545 C CA . SER A 1 207 ? 72.558 64.387 49.802 1.00 33.31 230 SER A CA 1
ATOM 1546 C C . SER A 1 207 ? 72.400 62.991 49.172 1.00 36.45 230 SER A C 1
ATOM 1547 O O . SER A 1 207 ? 73.344 62.456 48.591 1.00 34.44 230 SER A O 1
ATOM 1550 N N . GLU A 1 208 ? 71.218 62.401 49.306 1.00 33.58 231 GLU A N 1
ATOM 1551 C CA . GLU A 1 208 ? 70.972 61.084 48.766 1.00 32.63 231 GLU A CA 1
ATOM 1552 C C . GLU A 1 208 ? 69.536 60.954 48.322 1.00 34.83 231 GLU A C 1
ATOM 1553 O O . GLU A 1 208 ? 68.631 61.228 49.100 1.00 35.80 231 GLU A O 1
ATOM 1559 N N . LEU A 1 209 ? 69.329 60.539 47.072 1.00 29.51 232 LEU A N 1
ATOM 1560 C CA . LEU A 1 209 ? 68.014 60.234 46.533 1.00 29.90 232 LEU A CA 1
ATOM 1561 C C . LEU A 1 209 ? 68.025 58.733 46.234 1.00 34.41 232 LEU A C 1
ATOM 1562 O O . LEU A 1 209 ? 68.997 58.237 45.663 1.00 35.44 232 LEU A O 1
ATOM 1567 N N . SER A 1 210 ? 66.997 58.001 46.664 1.00 30.57 233 SER A N 1
ATOM 1568 C CA . SER A 1 210 ? 66.953 56.559 46.422 1.00 31.04 233 SER A CA 1
ATOM 1569 C C . SER A 1 210 ? 65.589 56.122 45.951 1.00 35.33 233 SER A C 1
ATOM 1570 O O . SER A 1 210 ? 64.583 56.733 46.308 1.00 34.30 233 SER A O 1
ATOM 1581 N N . ASP A 1 212 ? 63.260 52.406 44.486 1.00 34.30 235 ASP A N 1
ATOM 1582 C CA . ASP A 1 212 ? 63.152 50.996 44.146 1.00 35.73 235 ASP A CA 1
ATOM 1583 C C . ASP A 1 212 ? 62.686 50.909 42.700 1.00 40.13 235 ASP A C 1
ATOM 1584 O O . ASP A 1 212 ? 61.695 51.547 42.364 1.00 40.70 235 ASP A O 1
ATOM 1589 N N . ILE A 1 213 ? 63.424 50.190 41.836 1.00 35.58 236 ILE A N 1
ATOM 1590 C CA A ILE A 1 213 ? 63.073 50.027 40.423 0.50 34.74 236 ILE A CA 1
ATOM 1591 C CA B ILE A 1 213 ? 63.032 50.029 40.432 0.50 34.76 236 ILE A CA 1
ATOM 1592 C C . ILE A 1 213 ? 62.800 48.558 40.185 1.00 38.76 236 ILE A C 1
ATOM 1593 O O . ILE A 1 213 ? 63.705 47.742 40.352 1.00 38.15 236 ILE A O 1
ATOM 1602 N N . ALA A 1 214 ? 61.572 48.227 39.804 1.00 37.10 237 ALA A N 1
ATOM 1603 C CA . ALA A 1 214 ? 61.188 46.857 39.528 1.00 38.27 237 ALA A CA 1
ATOM 1604 C C . ALA A 1 214 ? 61.583 46.461 38.117 1.00 42.38 237 ALA A C 1
ATOM 1605 O O . ALA A 1 214 ? 61.458 47.265 37.191 1.00 40.39 237 ALA A O 1
ATOM 1618 N N . PRO A 1 216 ? 60.771 45.229 34.746 1.00 46.95 239 PRO A N 1
ATOM 1619 C CA . PRO A 1 216 ? 59.455 45.139 34.084 1.00 47.80 239 PRO A CA 1
ATOM 1620 C C . PRO A 1 216 ? 59.211 43.768 33.439 1.00 55.66 239 PRO A C 1
ATOM 1621 O O . PRO A 1 216 ? 60.163 43.062 33.098 1.00 54.52 239 PRO A O 1
ATOM 1625 N N . ALA A 1 217 ? 57.926 43.399 33.270 1.00 57.28 240 ALA A N 1
ATOM 1626 C CA . ALA A 1 217 ? 57.542 42.135 32.631 1.00 59.54 240 ALA A CA 1
ATOM 1627 C C . ALA A 1 217 ? 57.910 42.179 31.145 1.00 64.96 240 ALA A C 1
ATOM 1628 O O . ALA A 1 217 ? 58.424 41.203 30.597 1.00 64.89 240 ALA A O 1
ATOM 1630 N N . GLU A 1 218 ? 57.703 43.353 30.524 1.00 62.07 241 GLU A N 1
ATOM 1631 C CA . GLU A 1 218 ? 57.986 43.617 29.118 1.00 62.00 241 GLU A CA 1
ATOM 1632 C C . GLU A 1 218 ? 58.658 44.971 28.939 1.00 60.80 241 GLU A C 1
ATOM 1633 O O . GLU A 1 218 ? 58.366 45.917 29.676 1.00 58.81 241 GLU A O 1
ATOM 1639 N N . GLY A 1 219 ? 59.495 45.064 27.913 1.00 55.58 242 GLY A N 1
ATOM 1640 C CA . GLY A 1 219 ? 60.132 46.312 27.521 1.00 53.72 242 GLY A CA 1
ATOM 1641 C C . GLY A 1 219 ? 61.414 46.674 28.235 1.00 53.37 242 GLY A C 1
ATOM 1642 O O . GLY A 1 219 ? 62.036 45.834 28.901 1.00 53.42 242 GLY A O 1
ATOM 1643 N N . GLU A 1 220 ? 61.797 47.958 28.081 1.00 45.18 243 GLU A N 1
ATOM 1644 C CA A GLU A 1 220 ? 63.012 48.551 28.638 0.50 43.25 243 GLU A CA 1
ATOM 1645 C CA B GLU A 1 220 ? 63.027 48.488 28.652 0.50 42.93 243 GLU A CA 1
ATOM 1646 C C . GLU A 1 220 ? 62.855 48.828 30.136 1.00 42.69 243 GLU A C 1
ATOM 1647 O O . GLU A 1 220 ? 61.764 49.170 30.586 1.00 42.09 243 GLU A O 1
ATOM 1666 N N . THR A 1 222 ? 63.776 51.363 32.884 1.00 31.87 245 THR A N 1
ATOM 1667 C CA . THR A 1 222 ? 64.258 52.735 33.038 1.00 33.15 245 THR A CA 1
ATOM 1668 C C . THR A 1 222 ? 63.825 53.339 34.356 1.00 39.91 245 THR A C 1
ATOM 1669 O O . THR A 1 222 ? 62.859 52.882 34.960 1.00 41.51 245 THR A O 1
ATOM 1673 N N . ALA A 1 223 ? 64.483 54.417 34.748 1.00 36.00 246 ALA A N 1
ATOM 1674 C CA . ALA A 1 223 ? 64.139 55.212 35.918 1.00 35.65 246 ALA A CA 1
ATOM 1675 C C . ALA A 1 223 ? 64.194 56.684 35.535 1.00 36.63 246 ALA A C 1
ATOM 1676 O O . ALA A 1 223 ? 65.173 57.115 34.937 1.00 36.09 246 ALA A O 1
ATOM 1678 N N . SER A 1 224 ? 63.153 57.451 35.834 1.00 32.30 247 SER A N 1
ATOM 1679 C CA . SER A 1 224 ? 63.213 58.879 35.522 1.00 31.52 247 SER A CA 1
ATOM 1680 C C . SER A 1 224 ? 63.164 59.665 36.811 1.00 33.66 247 SER A C 1
ATOM 1681 O O . SER A 1 224 ? 62.445 59.298 37.735 1.00 33.96 247 SER A O 1
ATOM 1684 N N . ILE A 1 225 ? 63.995 60.693 36.909 1.00 29.40 248 ILE A N 1
ATOM 1685 C CA . ILE A 1 225 ? 64.064 61.527 38.098 1.00 28.96 248 ILE A CA 1
ATOM 1686 C C . ILE A 1 225 ? 63.803 62.965 37.699 1.00 31.03 248 ILE A C 1
ATOM 1687 O O . ILE A 1 225 ? 64.595 63.547 36.954 1.00 29.98 248 ILE A O 1
ATOM 1692 N N . ILE A 1 226 ? 62.716 63.549 38.210 1.00 28.34 249 ILE A N 1
ATOM 1693 C CA . ILE A 1 226 ? 62.451 64.976 38.008 1.00 27.89 249 ILE A CA 1
ATOM 1694 C C . ILE A 1 226 ? 63.169 65.728 39.149 1.00 31.76 249 ILE A C 1
ATOM 1695 O O . ILE A 1 226 ? 63.009 65.378 40.314 1.00 31.72 249 ILE A O 1
ATOM 1700 N N . LEU A 1 227 ? 63.968 66.737 38.801 1.00 29.43 250 LEU A N 1
ATOM 1701 C CA . LEU A 1 227 ? 64.763 67.538 39.732 1.00 30.45 250 LEU A CA 1
ATOM 1702 C C . LEU A 1 227 ? 64.630 68.996 39.431 1.00 32.20 250 LEU A C 1
ATOM 1703 O O . LEU A 1 227 ? 64.236 69.346 38.325 1.00 31.92 250 LEU A O 1
ATOM 1708 N N . PHE A 1 228 ? 65.109 69.855 40.342 1.00 27.39 251 PHE A N 1
ATOM 1709 C CA . PHE A 1 228 ? 65.202 71.263 40.040 1.00 26.70 251 PHE A CA 1
ATOM 1710 C C . PHE A 1 228 ? 66.392 71.479 39.108 1.00 31.47 251 PHE A C 1
ATOM 1711 O O . PHE A 1 228 ? 67.429 70.825 39.284 1.00 31.82 251 PHE A O 1
ATOM 1719 N N . PRO A 1 229 ? 66.242 72.339 38.078 1.00 28.56 252 PRO A N 1
ATOM 1720 C CA . PRO A 1 229 ? 67.369 72.610 37.168 1.00 28.14 252 PRO A CA 1
ATOM 1721 C C . PRO A 1 229 ? 68.617 73.040 37.942 1.00 31.46 252 PRO A C 1
ATOM 1722 O O . PRO A 1 229 ? 68.524 73.810 38.895 1.00 32.09 252 PRO A O 1
ATOM 1726 N N . GLN A 1 230 ? 69.780 72.522 37.540 1.00 27.53 253 GLN A N 1
ATOM 1727 C CA . GLN A 1 230 ? 71.052 72.752 38.234 1.00 27.52 253 GLN A CA 1
ATOM 1728 C C . GLN A 1 230 ? 72.244 72.301 37.423 1.00 32.18 253 GLN A C 1
ATOM 1729 O O . GLN A 1 230 ? 72.156 71.366 36.627 1.00 30.61 253 GLN A O 1
ATOM 1735 N N .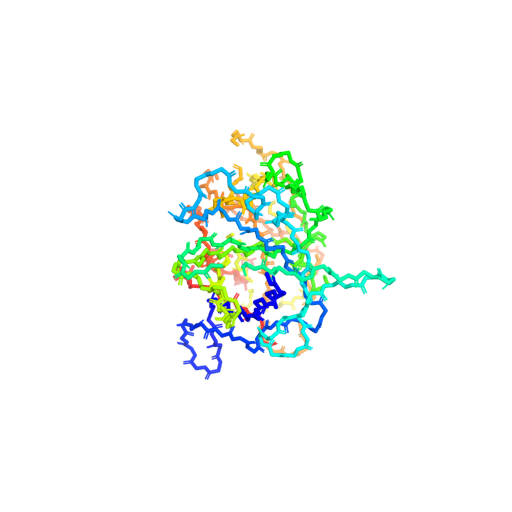 ASP A 1 231 ? 73.388 72.889 37.710 1.00 32.06 254 ASP A N 1
ATOM 1736 C CA . ASP A 1 231 ? 74.635 72.405 37.137 1.00 32.07 254 ASP A CA 1
ATOM 1737 C C . ASP A 1 231 ? 75.101 71.296 38.087 1.00 33.89 254 ASP A C 1
ATOM 1738 O O . ASP A 1 231 ? 75.302 71.559 39.280 1.00 33.74 254 ASP A O 1
ATOM 1751 N N . PRO A 1 233 ? 77.217 68.798 40.367 1.00 33.18 256 PRO A N 1
ATOM 1752 C CA . PRO A 1 233 ? 78.589 68.963 40.900 1.00 34.50 256 PRO A CA 1
ATOM 1753 C C . PRO A 1 233 ? 79.529 67.975 40.188 1.00 37.89 256 PRO A C 1
ATOM 1754 O O . PRO A 1 233 ? 79.026 67.074 39.526 1.00 36.09 256 PRO A O 1
ATOM 1758 N N . GLU A 1 234 ? 80.860 68.104 40.342 1.00 35.11 257 GLU A N 1
ATOM 1759 C CA . GLU A 1 234 ? 81.813 67.237 39.634 1.00 34.94 257 GLU A CA 1
ATOM 1760 C C . GLU A 1 234 ? 81.702 65.765 39.978 1.00 40.52 257 GLU A C 1
ATOM 1761 O O . GLU A 1 234 ? 81.962 64.929 39.118 1.00 39.62 257 GLU A O 1
ATOM 1778 N N . VAL A 1 236 ? 79.138 62.888 41.229 1.00 35.54 259 VAL A N 1
ATOM 1779 C CA . VAL A 1 236 ? 77.784 62.380 41.493 1.00 32.96 259 VAL A CA 1
ATOM 1780 C C . VAL A 1 236 ? 77.882 60.875 41.416 1.00 34.79 259 VAL A C 1
ATOM 1781 O O . VAL A 1 236 ? 78.112 60.318 40.340 1.00 34.19 259 VAL A O 1
ATOM 1785 N N . LEU A 1 237 ? 77.724 60.219 42.550 1.00 30.54 260 LEU A N 1
ATOM 1786 C CA . LEU A 1 237 ? 77.805 58.769 42.601 1.00 29.69 260 LEU A CA 1
ATOM 1787 C C . LEU A 1 237 ? 76.453 58.099 42.319 1.00 33.11 260 LEU A C 1
ATOM 1788 O O . LEU A 1 237 ? 75.421 58.477 42.889 1.00 31.18 260 LEU A O 1
ATOM 1793 N N . LEU A 1 238 ? 76.494 57.078 41.464 1.00 29.29 261 LEU A N 1
ATOM 1794 C CA . LEU A 1 238 ? 75.375 56.185 41.211 1.00 28.69 261 LEU A CA 1
ATOM 1795 C C . LEU A 1 238 ? 75.693 54.869 41.889 1.00 32.32 261 LEU A C 1
ATOM 1796 O O . LEU A 1 238 ? 76.732 54.268 41.618 1.00 31.81 261 LEU A O 1
ATOM 1801 N N . GLU A 1 239 ? 74.826 54.458 42.806 1.00 28.95 262 GLU A N 1
ATOM 1802 C CA . GLU A 1 239 ? 74.940 53.200 43.522 1.00 29.13 262 GLU A CA 1
ATOM 1803 C C . GLU A 1 239 ? 73.694 52.381 43.222 1.00 34.48 262 GLU A C 1
ATOM 1804 O O . GLU A 1 239 ? 72.572 52.907 43.269 1.00 32.27 262 GLU A O 1
ATOM 1810 N N . VAL A 1 240 ? 73.898 51.120 42.838 1.00 30.88 263 VAL A N 1
ATOM 1811 C CA . VAL A 1 240 ? 72.796 50.225 42.519 1.00 30.39 263 VAL A CA 1
ATOM 1812 C C . VAL A 1 240 ? 72.934 48.961 43.345 1.00 33.45 263 VAL A C 1
ATOM 1813 O O . VAL A 1 240 ? 73.991 48.333 43.339 1.00 31.71 263 VAL A O 1
ATOM 1817 N N . ARG A 1 241 ? 71.877 48.629 44.103 1.00 30.87 264 ARG A N 1
ATOM 1818 C CA . ARG A 1 241 ? 71.784 47.400 44.867 1.00 30.75 264 ARG A CA 1
ATOM 1819 C C . ARG A 1 241 ? 70.865 46.470 44.059 1.00 34.78 264 ARG A C 1
ATOM 1820 O O . ARG A 1 241 ? 69.683 46.748 43.897 1.00 34.27 264 ARG A O 1
ATOM 1836 N N . ASN A 1 243 ? 70.054 42.193 43.117 1.00 34.47 266 ASN A N 1
ATOM 1837 C CA . ASN A 1 243 ? 70.250 40.752 43.316 1.00 34.79 266 ASN A CA 1
ATOM 1838 C C . ASN A 1 243 ? 71.394 40.454 44.324 1.00 37.50 266 ASN A C 1
ATOM 1839 O O . ASN A 1 243 ? 72.257 39.602 44.078 1.00 35.83 266 ASN A O 1
ATOM 1844 N N . ASP A 1 244 ? 71.381 41.194 45.463 1.00 34.99 267 ASP A N 1
ATOM 1845 C CA . ASP A 1 244 ? 72.284 41.068 46.621 1.00 35.48 267 ASP A CA 1
ATOM 1846 C C . ASP A 1 244 ? 73.711 41.537 46.332 1.00 39.52 267 ASP A C 1
ATOM 1847 O O . ASP A 1 244 ? 74.631 41.162 47.063 1.00 39.60 267 ASP A O 1
ATOM 1852 N N . GLU A 1 245 ? 73.891 42.394 45.307 1.00 33.98 268 GLU A N 1
ATOM 1853 C CA . GLU A 1 245 ? 75.200 42.951 44.960 1.00 32.92 268 GLU A CA 1
ATOM 1854 C C . GLU A 1 245 ? 75.104 44.456 44.907 1.00 37.76 268 GLU A C 1
ATOM 1855 O O . GLU A 1 245 ? 74.043 44.982 44.592 1.00 38.01 268 GLU A O 1
ATOM 1861 N N . THR A 1 246 ? 76.208 45.150 45.192 1.00 35.38 269 THR A N 1
ATOM 1862 C CA . THR A 1 246 ? 76.274 46.610 45.143 1.00 34.30 269 THR A CA 1
ATOM 1863 C C . THR A 1 246 ? 77.251 47.027 44.052 1.00 35.63 269 THR A C 1
ATOM 1864 O O . THR A 1 246 ? 78.392 46.582 44.047 1.00 34.96 269 THR A O 1
ATOM 1868 N N . TYR A 1 247 ? 76.774 47.853 43.121 1.00 31.20 270 TYR A N 1
ATOM 1869 C CA . TYR A 1 247 ? 77.516 48.449 42.020 1.00 30.54 270 TYR A CA 1
ATOM 1870 C C . TYR A 1 247 ? 77.609 49.931 42.268 1.00 35.12 270 TYR A C 1
ATOM 1871 O O . TYR A 1 247 ? 76.603 50.556 42.598 1.00 34.44 270 TYR A O 1
ATOM 1880 N N . THR A 1 248 ? 78.806 50.500 42.147 1.00 33.12 271 THR A N 1
ATOM 1881 C CA . THR A 1 248 ? 78.988 51.948 42.300 1.00 33.56 271 THR A CA 1
ATOM 1882 C C . THR A 1 248 ? 79.797 52.479 41.148 1.00 37.41 271 THR A C 1
ATOM 1883 O O . THR A 1 248 ? 80.786 51.869 40.753 1.00 37.98 271 THR A O 1
ATOM 1887 N N . GLN A 1 249 ? 79.371 53.606 40.594 1.00 34.15 272 GLN A N 1
ATOM 1888 C CA . GLN A 1 249 ? 80.107 54.298 39.543 1.00 33.28 272 GLN A CA 1
ATOM 1889 C C . GLN A 1 249 ? 79.715 55.765 39.571 1.00 36.39 272 GLN A C 1
ATOM 1890 O O . GLN A 1 249 ? 78.563 56.096 39.856 1.00 35.08 272 GLN A O 1
ATOM 1896 N N . TYR A 1 250 ? 80.691 56.641 39.335 1.00 32.95 273 TYR A N 1
ATOM 1897 C CA . TYR A 1 250 ? 80.458 58.074 39.255 1.00 32.03 273 TYR A CA 1
ATOM 1898 C C . TYR A 1 250 ? 79.917 58.403 37.874 1.00 35.78 273 TYR A C 1
ATOM 1899 O O . TYR A 1 250 ? 80.346 57.814 36.881 1.00 34.59 273 TYR A O 1
ATOM 1916 N N . PRO A 1 252 ? 79.065 60.747 34.431 1.00 33.74 275 PRO A N 1
ATOM 1917 C CA . PRO A 1 252 ? 79.563 61.884 33.631 1.00 34.01 275 PRO A CA 1
ATOM 1918 C C . PRO A 1 252 ? 78.599 63.061 33.871 1.00 37.07 275 PRO A C 1
ATOM 1919 O O . PRO A 1 252 ? 77.404 62.958 33.592 1.00 36.46 275 PRO A O 1
ATOM 1923 N N . VAL A 1 253 ? 79.076 64.138 34.475 1.00 33.26 276 VAL A N 1
ATOM 1924 C CA . VAL A 1 253 ? 78.167 65.216 34.880 1.00 30.96 276 VAL A CA 1
ATOM 1925 C C . VAL A 1 253 ? 77.960 66.266 33.786 1.00 34.51 276 VAL A C 1
ATOM 1926 O O . VAL A 1 253 ? 78.796 66.445 32.895 1.00 34.62 276 VAL A O 1
ATOM 1930 N N . GLN A 1 254 ? 76.840 66.991 33.891 1.00 30.66 277 GLN A N 1
ATOM 1931 C CA . GLN A 1 254 ? 76.501 68.072 32.964 1.00 30.21 277 GLN A CA 1
ATOM 1932 C C . GLN A 1 254 ? 75.535 69.034 33.620 1.00 32.52 277 GLN A C 1
ATOM 1933 O O . GLN A 1 254 ? 75.020 68.771 34.701 1.00 30.69 277 GLN A O 1
ATOM 1939 N N . ASN A 1 255 ? 75.265 70.138 32.936 1.00 30.49 278 ASN A N 1
ATOM 1940 C CA . ASN A 1 255 ? 74.297 71.133 33.344 1.00 29.97 278 ASN A CA 1
ATOM 1941 C C . ASN A 1 255 ? 72.867 70.637 32.971 1.00 33.89 278 ASN A C 1
ATOM 1942 O O . ASN A 1 255 ? 72.619 70.274 31.822 1.00 33.76 278 ASN A O 1
ATOM 1947 N N . LEU A 1 256 ? 71.953 70.589 33.950 1.00 30.10 279 LEU A N 1
ATOM 1948 C CA . LEU A 1 256 ? 70.576 70.123 33.750 1.00 28.02 279 LEU A CA 1
ATOM 1949 C C . LEU A 1 256 ? 69.649 71.321 33.659 1.00 32.74 279 LEU A C 1
ATOM 1950 O O . LEU A 1 256 ? 69.385 71.986 34.661 1.00 32.27 279 LEU A O 1
ATOM 1955 N N . GLU A 1 257 ? 69.241 71.656 32.422 1.00 29.94 280 GLU A N 1
ATOM 1956 C CA . GLU A 1 257 ? 68.399 72.825 32.155 1.00 29.80 280 GLU A CA 1
ATOM 1957 C C . GLU A 1 257 ? 66.922 72.504 32.132 1.00 30.96 280 GLU A C 1
ATOM 1958 O O . GLU A 1 257 ? 66.534 71.354 31.919 1.00 27.73 280 GLU A O 1
ATOM 1964 N N . SER A 1 258 ? 66.102 73.544 32.372 1.00 30.48 281 SER A N 1
ATOM 1965 C CA . SER A 1 258 ? 64.630 73.530 32.320 1.00 30.11 281 SER A CA 1
ATOM 1966 C C . SER A 1 258 ? 64.134 72.957 31.003 1.00 34.32 281 SER A C 1
ATOM 1967 O O . SER A 1 258 ? 64.633 73.347 29.935 1.00 34.26 281 SER A O 1
ATOM 1970 N N . GLY A 1 259 ? 63.147 72.076 31.080 1.00 30.07 282 GLY A N 1
ATOM 1971 C CA . GLY A 1 259 ? 62.488 71.537 29.898 1.00 30.43 282 GLY A CA 1
ATOM 1972 C C . GLY A 1 259 ? 63.229 70.489 29.105 1.00 35.56 282 GLY A C 1
ATOM 1973 O O . GLY A 1 259 ? 62.789 70.134 28.010 1.00 36.18 282 GLY A O 1
ATOM 1974 N N . HIS A 1 260 ? 64.343 69.970 29.638 1.00 32.04 283 HIS A N 1
ATOM 1975 C CA . HIS A 1 260 ? 65.111 68.953 28.922 1.00 31.43 283 HIS A CA 1
ATOM 1976 C C . HIS A 1 260 ? 65.257 67.700 29.749 1.00 31.57 283 HIS A C 1
ATOM 1977 O O . HIS A 1 260 ? 65.244 67.764 30.974 1.00 29.56 283 HIS A O 1
ATOM 1984 N N . ALA A 1 261 ? 65.419 66.569 29.072 1.00 28.03 284 ALA A N 1
ATOM 1985 C CA . ALA A 1 261 ? 65.652 65.269 29.688 1.00 27.64 284 ALA A CA 1
ATOM 1986 C C . ALA A 1 261 ? 67.056 64.834 29.331 1.00 29.94 284 ALA A C 1
ATOM 1987 O O . ALA A 1 261 ? 67.529 65.089 28.217 1.00 29.99 284 ALA A O 1
ATOM 1989 N N . TYR A 1 262 ? 67.764 64.287 30.322 1.00 26.07 285 TYR A N 1
ATOM 1990 C CA . TYR A 1 262 ? 69.164 63.883 30.199 1.00 25.37 285 TYR A CA 1
ATOM 1991 C C . TYR A 1 262 ? 69.294 62.406 30.443 1.00 29.42 285 TYR A C 1
ATOM 1992 O O . TYR A 1 262 ? 69.409 61.965 31.586 1.00 29.73 285 TYR A O 1
ATOM 2001 N N . PRO A 1 263 ? 69.287 61.612 29.356 1.00 28.07 286 PRO A N 1
ATOM 2002 C CA . PRO A 1 263 ? 69.375 60.156 29.525 1.00 27.21 286 PRO A CA 1
ATOM 2003 C C . PRO A 1 263 ? 70.819 59.677 29.724 1.00 31.31 286 PRO A C 1
ATOM 2004 O O . PRO A 1 263 ? 71.778 60.273 29.230 1.00 31.29 286 PRO A O 1
ATOM 2008 N N . TYR A 1 264 ? 70.956 58.632 30.533 1.00 28.12 287 TYR A N 1
ATOM 2009 C CA . TYR A 1 264 ? 72.210 57.953 30.834 1.00 27.79 287 TYR A CA 1
ATOM 2010 C C . TYR A 1 264 ? 72.036 56.489 30.556 1.00 31.83 287 TYR A C 1
ATOM 2011 O O . TYR A 1 264 ? 71.037 55.897 30.995 1.00 30.85 287 TYR A O 1
ATOM 2020 N N . ASN A 1 265 ? 72.987 55.898 29.827 1.00 29.19 288 ASN A N 1
ATOM 2021 C CA . ASN A 1 265 ? 72.967 54.450 29.570 1.00 28.87 288 ASN A CA 1
ATOM 2022 C C . ASN A 1 265 ? 73.712 53.780 30.676 1.00 32.58 288 ASN A C 1
ATOM 2023 O O . ASN A 1 265 ? 74.923 53.957 30.778 1.00 33.34 288 ASN A O 1
ATOM 2028 N N . VAL A 1 266 ? 72.991 53.069 31.553 1.00 28.00 289 VAL A N 1
ATOM 2029 C CA . VAL A 1 266 ? 73.588 52.332 32.664 1.00 26.78 289 VAL A CA 1
ATOM 2030 C C . VAL A 1 266 ? 73.610 50.851 32.256 1.00 31.08 289 VAL A C 1
ATOM 2031 O O . VAL A 1 266 ? 72.557 50.225 32.134 1.00 30.89 289 VAL A O 1
ATOM 2035 N N . THR A 1 267 ? 74.799 50.307 32.002 1.00 28.79 290 THR A N 1
ATOM 2036 C CA . THR A 1 267 ? 74.939 48.940 31.499 1.00 29.41 290 THR A CA 1
ATOM 2037 C C . THR A 1 267 ? 75.689 48.033 32.463 1.00 34.02 290 THR A C 1
ATOM 2038 O O . THR A 1 267 ? 76.786 48.357 32.893 1.00 34.73 290 THR A O 1
ATOM 2042 N N . PHE A 1 268 ? 75.104 46.865 32.751 1.00 31.23 291 PHE A N 1
ATOM 2043 C CA . PHE A 1 268 ? 75.715 45.776 33.539 1.00 29.92 291 PHE A CA 1
ATOM 2044 C C . PHE A 1 268 ? 76.357 44.893 32.476 1.00 34.15 291 PHE A C 1
ATOM 2045 O O . PHE A 1 268 ? 75.663 44.157 31.786 1.00 34.93 291 PHE A O 1
ATOM 2053 N N . GLU A 1 269 ? 77.675 45.033 32.303 1.00 31.82 292 GLU A N 1
ATOM 2054 C CA A GLU A 1 269 ? 78.447 44.391 31.250 0.50 32.15 292 GLU A CA 1
ATOM 2055 C CA B GLU A 1 269 ? 78.413 44.361 31.238 0.50 32.49 292 GLU A CA 1
ATOM 2056 C C . GLU A 1 269 ? 79.146 43.104 31.718 1.00 36.51 292 GLU A C 1
ATOM 2057 O O . GLU A 1 269 ? 79.908 42.522 30.945 1.00 35.53 292 GLU A O 1
ATOM 2068 N N . ASN A 1 270 ? 78.864 42.644 32.964 1.00 33.08 293 ASN A N 1
ATOM 2069 C CA . ASN A 1 270 ? 79.424 41.407 33.555 1.00 32.74 293 ASN A CA 1
ATOM 2070 C C . ASN A 1 270 ? 80.972 41.413 33.656 1.00 37.44 293 ASN A C 1
ATOM 2071 O O . ASN A 1 270 ? 81.648 40.958 32.730 1.00 37.08 293 ASN A O 1
ATOM 2076 N N . PRO A 1 271 ? 81.562 41.861 34.790 1.00 35.45 294 PRO A N 1
ATOM 2077 C CA . PRO A 1 271 ? 80.928 42.319 36.042 1.00 35.08 294 PRO A CA 1
ATOM 2078 C C . PRO A 1 271 ? 80.669 43.821 36.189 1.00 38.99 294 PRO A C 1
ATOM 2079 O O . PRO A 1 271 ? 79.947 44.206 37.107 1.00 38.94 294 PRO A O 1
ATOM 2083 N N . ALA A 1 272 ? 81.293 44.668 35.361 1.00 34.88 295 ALA A N 1
ATOM 2084 C CA . ALA A 1 272 ? 81.215 46.115 35.559 1.00 34.03 295 ALA A CA 1
ATOM 2085 C C . ALA A 1 272 ? 79.868 46.728 35.255 1.00 36.38 295 ALA A C 1
ATOM 2086 O O . ALA A 1 272 ? 79.133 46.274 34.383 1.00 36.41 295 ALA A O 1
ATOM 2096 N N . THR A 1 274 ? 78.700 50.240 33.864 1.00 31.45 297 THR A N 1
ATOM 2097 C CA . THR A 1 274 ? 79.249 51.425 33.204 1.00 30.29 297 THR A CA 1
ATOM 2098 C C . THR A 1 274 ? 78.139 52.439 33.005 1.00 33.20 297 THR A C 1
ATOM 2099 O O . THR A 1 274 ? 76.961 52.049 32.922 1.00 32.54 297 THR A O 1
ATOM 2103 N N . ILE A 1 275 ? 78.511 53.733 32.934 1.00 28.70 298 ILE A N 1
ATOM 2104 C CA . ILE A 1 275 ? 77.583 54.842 32.716 1.00 28.46 298 ILE A CA 1
ATOM 2105 C C . ILE A 1 275 ? 78.096 55.725 31.596 1.00 35.08 298 ILE A C 1
ATOM 2106 O O . ILE A 1 275 ? 79.223 56.224 31.673 1.00 36.78 298 ILE A O 1
ATOM 2111 N N . THR A 1 276 ? 77.267 55.945 30.566 1.00 31.28 299 THR A N 1
ATOM 2112 C CA . THR A 1 276 ? 77.602 56.869 29.486 1.00 30.94 299 THR A CA 1
ATOM 2113 C C . THR A 1 276 ? 76.433 57.845 29.312 1.00 35.14 299 THR A C 1
ATOM 2114 O O . THR A 1 276 ? 75.268 57.485 29.505 1.00 33.25 299 THR A O 1
ATOM 2129 N N . ALA A 1 278 ? 73.842 59.999 27.218 1.00 35.05 301 ALA A N 1
ATOM 2130 C CA . ALA A 1 278 ? 73.207 59.972 25.910 1.00 35.05 301 ALA A CA 1
ATOM 2131 C C . ALA A 1 278 ? 72.948 61.405 25.474 1.00 41.44 301 ALA A C 1
ATOM 2132 O O . ALA A 1 278 ? 73.145 62.357 26.252 1.00 40.50 301 ALA A O 1
ATOM 2134 N N . GLU A 1 279 ? 72.518 61.563 24.225 1.00 39.42 302 GLU A N 1
ATOM 2135 C CA . GLU A 1 279 ? 72.206 62.855 23.635 1.00 39.92 302 GLU A CA 1
ATOM 2136 C C . GLU A 1 279 ? 71.073 63.516 24.435 1.00 39.52 302 GLU A C 1
ATOM 2137 O O . GLU A 1 279 ? 70.146 62.824 24.859 1.00 36.41 302 GLU A O 1
ATOM 2143 N N . ILE A 1 280 ? 71.201 64.827 24.708 1.00 35.73 303 ILE A N 1
ATOM 2144 C CA . ILE A 1 280 ? 70.195 65.624 25.407 1.00 35.38 303 ILE A CA 1
ATOM 2145 C C . ILE A 1 280 ? 68.877 65.546 24.602 1.00 41.88 303 ILE A C 1
ATOM 2146 O O . ILE A 1 280 ? 68.891 65.572 23.372 1.00 42.40 303 ILE A O 1
ATOM 2151 N N . GLU A 1 281 ? 67.760 65.426 25.302 1.00 38.50 304 GLU A N 1
ATOM 2152 C CA . GLU A 1 281 ? 66.446 65.326 24.682 1.00 37.49 304 GLU A CA 1
ATOM 2153 C C . GLU A 1 281 ? 65.536 66.456 25.113 1.00 41.50 304 GLU A C 1
ATOM 2154 O O . GLU A 1 281 ? 65.825 67.174 26.084 1.00 39.27 304 GLU A O 1
ATOM 2160 N N . ASP A 1 282 ? 64.388 66.587 24.413 1.00 39.45 305 ASP A N 1
ATOM 2161 C CA . ASP A 1 282 ? 63.333 67.491 24.847 1.00 39.12 305 ASP A CA 1
ATOM 2162 C C . ASP A 1 282 ? 62.555 66.727 25.931 1.00 40.63 305 ASP A C 1
ATOM 2163 O O . ASP A 1 282 ? 63.016 65.676 26.378 1.00 40.90 305 ASP A O 1
ATOM 2168 N N . TRP A 1 283 ? 61.400 67.221 26.359 1.00 35.46 306 TRP A N 1
ATOM 2169 C CA . TRP A 1 283 ? 60.681 66.566 27.433 1.00 33.31 306 TRP A CA 1
ATOM 2170 C C . TRP A 1 283 ? 60.028 65.253 27.038 1.00 42.16 306 TRP A C 1
ATOM 2171 O O . TRP A 1 283 ? 58.927 65.204 26.476 1.00 40.92 306 TRP A O 1
ATOM 2182 N N . ILE A 1 284 ? 60.723 64.184 27.426 1.00 44.52 307 ILE A N 1
ATOM 2183 C CA . ILE A 1 284 ? 60.359 62.783 27.264 1.00 46.87 307 ILE A CA 1
ATOM 2184 C C . ILE A 1 284 ? 59.378 62.394 28.370 1.00 52.07 307 ILE A C 1
ATOM 2185 O O . ILE A 1 284 ? 59.618 62.700 29.556 1.00 50.59 307 ILE A O 1
ATOM 2190 N N . VAL A 1 285 ? 58.303 61.692 27.979 1.00 50.05 308 VAL A N 1
ATOM 2191 C CA . VAL A 1 285 ? 57.279 61.185 28.888 1.00 51.17 308 VAL A CA 1
ATOM 2192 C C . VAL A 1 285 ? 57.141 59.671 28.675 1.00 62.11 308 VAL A C 1
ATOM 2193 O O . VAL A 1 285 ? 57.379 59.176 27.564 1.00 61.93 308 VAL A O 1
ATOM 2197 N N . GLU A 1 286 ? 56.749 58.943 29.741 1.00 63.27 309 GLU A N 1
ATOM 2198 C CA . GLU A 1 286 ? 56.523 57.497 29.686 1.00 65.47 309 GLU A CA 1
ATOM 2199 C C . GLU A 1 286 ? 55.180 57.223 29.001 1.00 72.38 309 GLU A C 1
ATOM 2200 O O . GLU A 1 286 ? 54.180 57.859 29.350 1.00 72.35 309 GLU A O 1
ATOM 2202 N N . ASP A 1 287 ? 55.170 56.315 28.000 1.00 70.90 310 ASP A N 1
ATOM 2203 C CA . ASP A 1 287 ? 53.963 55.958 27.248 1.00 108.02 310 ASP A CA 1
ATOM 2204 C C . ASP A 1 287 ? 53.154 54.905 27.995 1.00 126.29 310 ASP A C 1
ATOM 2205 O O . ASP A 1 287 ? 52.372 55.249 28.879 1.00 85.87 310 ASP A O 1
#